Protein AF-0000000072268085 (afdb_homodimer)

Radius of gyration: 22.04 Å; Cα contacts (8 Å, |Δi|>4): 271; chains: 2; bounding box: 36×104×56 Å

pLDDT: mean 85.41, std 19.89, range [34.94, 98.56]

InterPro domains:
  IPR001387 Cro/C1-type, helix-turn-helix domain [PS50943] (37-91)
  IPR001387 Cro/C1-type, helix-turn-helix domain [SM00530] (36-91)
  IPR001387 Cro/C1-type, helix-turn-helix domain [cd00093] (34-91)
  IPR010982 Lambda repressor-like, DNA-binding domain superfamily [G3DSA:1.10.260.40] (33-98)
  IPR010982 Lambda repressor-like, DNA-binding domain superfamily [SSF47413] (36-95)

Structure (mmCIF, N/CA/C/O backbone):
data_AF-0000000072268085-model_v1
#
loop_
_entity.id
_entity.type
_entity.pdbx_description
1 polymer 'Transcriptional regulator'
#
loop_
_atom_site.group_PDB
_atom_site.id
_atom_site.type_symbol
_atom_site.label_atom_id
_atom_site.label_alt_id
_atom_site.label_comp_id
_atom_site.label_asym_id
_atom_site.label_entity_id
_atom_site.label_seq_id
_atom_site.pdbx_PDB_ins_code
_atom_site.Cartn_x
_atom_site.Cartn_y
_atom_site.Cartn_z
_atom_site.occupancy
_atom_site.B_iso_or_equiv
_atom_site.auth_seq_id
_atom_site.auth_comp_id
_atom_site.auth_asym_id
_atom_site.auth_atom_id
_atom_site.pdbx_PDB_model_num
ATOM 1 N N . MET A 1 1 ? 8.688 59.281 7.008 1 34.94 1 MET A N 1
ATOM 2 C CA . MET A 1 1 ? 8.836 58.094 7.816 1 34.94 1 MET A CA 1
ATOM 3 C C . MET A 1 1 ? 7.91 57 7.32 1 34.94 1 MET A C 1
ATOM 5 O O . MET A 1 1 ? 6.715 57 7.621 1 34.94 1 MET A O 1
ATOM 9 N N . GLU A 1 2 ? 7.98 56.531 6.016 1 38.41 2 GLU A N 1
ATOM 10 C CA . GLU A 1 2 ? 7.199 55.625 5.207 1 38.41 2 GLU A CA 1
ATOM 11 C C . GLU A 1 2 ? 7.297 54.188 5.754 1 38.41 2 GLU A C 1
ATOM 13 O O . GLU A 1 2 ? 8.391 53.625 5.871 1 38.41 2 GLU A O 1
ATOM 18 N N . GLU A 1 3 ? 6.371 53.844 6.703 1 41.62 3 GLU A N 1
ATOM 19 C CA . GLU A 1 3 ? 6.188 52.5 7.223 1 41.62 3 GLU A CA 1
ATOM 20 C C . GLU A 1 3 ? 6.059 51.469 6.086 1 41.62 3 GLU A C 1
ATOM 22 O O . GLU A 1 3 ? 5.191 51.625 5.227 1 41.62 3 GLU A O 1
ATOM 27 N N . THR A 1 4 ? 7.086 50.844 5.629 1 44.97 4 THR A N 1
ATOM 28 C CA . THR A 1 4 ? 7.195 49.656 4.773 1 44.97 4 THR A CA 1
ATOM 29 C C . THR A 1 4 ? 6.297 48.531 5.289 1 44.97 4 THR A C 1
ATOM 31 O O . THR A 1 4 ? 6.539 47.969 6.367 1 44.97 4 THR A O 1
ATOM 34 N N . SER A 1 5 ? 4.957 48.594 5.043 1 41.22 5 SER A N 1
ATOM 35 C CA . SER A 1 5 ? 4.008 47.531 5.309 1 41.22 5 SER A CA 1
ATOM 36 C C . SER A 1 5 ? 4.527 46.188 4.797 1 41.22 5 SER A C 1
ATOM 38 O O . SER A 1 5 ? 4.734 46.031 3.596 1 41.22 5 SER A O 1
ATOM 40 N N . MET A 1 6 ? 5.477 45.562 5.445 1 42.28 6 MET A N 1
ATOM 41 C CA . MET A 1 6 ? 5.809 44.156 5.141 1 42.28 6 MET A CA 1
ATOM 42 C C . MET A 1 6 ? 4.547 43.344 4.957 1 42.28 6 MET A C 1
ATOM 44 O O . MET A 1 6 ? 3.697 43.281 5.852 1 42.28 6 MET A O 1
ATOM 48 N N . GLY A 1 7 ? 3.982 43.344 3.777 1 42.41 7 GLY A N 1
ATOM 49 C CA . GLY A 1 7 ? 2.922 42.406 3.432 1 42.41 7 GLY A CA 1
ATOM 50 C C . GLY A 1 7 ? 3.125 41.031 4.027 1 42.41 7 GLY A C 1
ATOM 51 O O . GLY A 1 7 ? 4.172 40.406 3.828 1 42.41 7 GLY A O 1
ATOM 52 N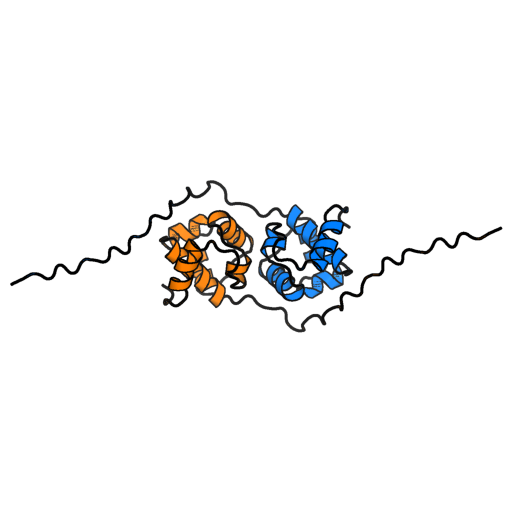 N . LYS A 1 8 ? 2.615 40.75 5.219 1 44.19 8 LYS A N 1
ATOM 53 C CA . LYS A 1 8 ? 2.498 39.375 5.742 1 44.19 8 LYS A CA 1
ATOM 54 C C . LYS A 1 8 ? 2.109 38.406 4.645 1 44.19 8 LYS A C 1
ATOM 56 O O . LYS A 1 8 ? 1.054 38.531 4.023 1 44.19 8 LYS A O 1
ATOM 61 N N . LEU A 1 9 ? 2.955 37.781 3.912 1 44.41 9 LEU A N 1
ATOM 62 C CA . LEU A 1 9 ? 2.645 36.625 3.062 1 44.41 9 LEU A CA 1
ATOM 63 C C . LEU A 1 9 ? 1.731 35.656 3.789 1 44.41 9 LEU A C 1
ATOM 65 O O . LEU A 1 9 ? 2.146 35.031 4.758 1 44.41 9 LEU A O 1
ATOM 69 N N . SER A 1 10 ? 0.461 36.062 3.963 1 40.38 10 SER A N 1
ATOM 70 C CA . SER A 1 10 ? -0.49 35.062 4.414 1 40.38 10 SER A CA 1
ATOM 71 C C . SER A 1 10 ? -0.245 33.719 3.727 1 40.38 10 SER A C 1
ATOM 73 O O . SER A 1 10 ? -0.228 33.625 2.496 1 40.38 10 SER A O 1
ATOM 75 N N . ILE A 1 11 ? 0.667 32.938 4.188 1 43.62 11 ILE A N 1
ATOM 76 C CA . ILE A 1 11 ? 0.646 31.531 3.738 1 43.62 11 ILE A CA 1
ATOM 77 C C . ILE A 1 11 ? -0.79 31.109 3.438 1 43.62 11 ILE A C 1
ATOM 79 O O . ILE A 1 11 ? -1.612 31 4.348 1 43.62 11 ILE A O 1
ATOM 83 N N . CYS A 1 12 ? -1.364 31.734 2.449 1 39.22 12 CYS A N 1
ATOM 84 C CA . CYS A 1 12 ? -2.691 31.344 1.997 1 39.22 12 CYS A CA 1
ATOM 85 C C . CYS A 1 12 ? -2.891 29.844 2.156 1 39.22 12 CYS A C 1
ATOM 87 O O . CYS A 1 12 ? -2.238 29.047 1.475 1 39.22 12 CYS A O 1
ATOM 89 N N . ARG A 1 13 ? -3.037 29.297 3.488 1 43.31 13 ARG A N 1
ATOM 90 C CA . ARG A 1 13 ? -3.615 27.969 3.609 1 43.31 13 ARG A CA 1
ATOM 91 C C . ARG A 1 13 ? -4.641 27.703 2.508 1 43.31 13 ARG A C 1
ATOM 93 O O . ARG A 1 13 ? -5.688 28.359 2.463 1 43.31 13 ARG A O 1
ATOM 100 N N . GLN A 1 14 ? -4.199 27.828 1.284 1 44.06 14 GLN A N 1
ATOM 101 C CA . GLN A 1 14 ? -5.184 27.375 0.303 1 44.06 14 GLN A CA 1
ATOM 102 C C . GLN A 1 14 ? -6.09 26.297 0.886 1 44.06 14 GLN A C 1
ATOM 104 O O . GLN A 1 14 ? -5.605 25.312 1.454 1 44.06 14 GLN A O 1
ATOM 109 N N . ASN A 1 15 ? -7.254 26.719 1.38 1 43.84 15 ASN A N 1
ATOM 110 C CA . ASN A 1 15 ? -8.359 25.906 1.856 1 43.84 15 ASN A CA 1
ATOM 111 C C . ASN A 1 15 ? -8.586 24.688 0.958 1 43.84 15 ASN A C 1
ATOM 113 O O . ASN A 1 15 ? -9.133 24.812 -0.139 1 43.84 15 ASN A O 1
ATOM 117 N N . VAL A 1 16 ? -7.602 23.906 0.555 1 45.59 16 VAL A N 1
ATOM 118 C CA . VAL A 1 16 ? -8.078 22.656 -0.032 1 45.59 16 VAL A CA 1
ATOM 119 C C . VAL A 1 16 ? -9.375 22.219 0.647 1 45.59 16 VAL A C 1
ATOM 121 O O . VAL A 1 16 ? -9.445 22.156 1.877 1 45.59 16 VAL A O 1
ATOM 124 N N . PRO A 1 17 ? -10.516 22.516 0.018 1 47.06 17 PRO A N 1
ATOM 125 C CA . PRO A 1 17 ? -11.742 22.109 0.703 1 47.06 17 PRO A CA 1
ATOM 126 C C . PRO A 1 17 ? -11.57 20.797 1.473 1 47.06 17 PRO A C 1
ATOM 128 O O . PRO A 1 17 ? -11.07 19.812 0.922 1 47.06 17 PRO A O 1
ATOM 131 N N . MET A 1 18 ? -11.281 21.031 2.812 1 49.25 18 MET A N 1
ATOM 132 C CA . MET A 1 18 ? -11.359 19.812 3.619 1 49.25 18 MET A CA 1
ATOM 133 C C . MET A 1 18 ? -12.461 18.891 3.104 1 49.25 18 MET A C 1
ATOM 135 O O . MET A 1 18 ? -13.633 19.281 3.078 1 49.25 18 MET A O 1
ATOM 139 N N . LYS A 1 19 ? -12.25 18.172 2.039 1 51.94 19 LYS A N 1
ATOM 140 C CA . LYS A 1 19 ? -13.32 17.203 1.796 1 51.94 19 LYS A CA 1
ATOM 141 C C . LYS A 1 19 ? -13.859 16.641 3.105 1 51.94 19 LYS A C 1
ATOM 143 O O . LYS A 1 19 ? -13.102 16.391 4.039 1 51.94 19 LYS A O 1
ATOM 148 N N . SER A 1 20 ? -15.047 16.953 3.406 1 58.03 20 SER A N 1
ATOM 149 C CA . SER A 1 20 ? -15.734 16.344 4.547 1 58.03 20 SER A CA 1
ATOM 150 C C . SER A 1 20 ? -15.188 14.953 4.84 1 58.03 20 SER A C 1
ATOM 152 O O . SER A 1 20 ? -15.055 14.125 3.934 1 58.03 20 SER A O 1
ATOM 154 N N . MET A 1 21 ? -14.328 14.938 5.883 1 60.81 21 MET A N 1
ATOM 155 C CA . MET A 1 21 ? -13.828 13.625 6.262 1 60.81 21 MET A CA 1
ATOM 156 C C . MET A 1 21 ? -14.938 12.578 6.223 1 60.81 21 MET A C 1
ATOM 158 O O . MET A 1 21 ? -16.016 12.789 6.793 1 60.81 21 MET A O 1
ATOM 162 N N . PRO A 1 22 ? -14.773 11.703 5.348 1 61.94 22 PRO A N 1
ATOM 163 C CA . PRO A 1 22 ? -15.805 10.664 5.312 1 61.94 22 PRO A CA 1
ATOM 164 C C . PRO A 1 22 ? -16.062 10.039 6.68 1 61.94 22 PRO A C 1
ATOM 166 O O . PRO A 1 22 ? -15.133 9.938 7.496 1 61.94 22 PRO A O 1
ATOM 169 N N . SER A 1 23 ? -17.375 9.875 7.016 1 67.94 23 SER A N 1
ATOM 170 C CA . SER A 1 23 ? -17.797 9.266 8.273 1 67.94 23 SER A CA 1
ATOM 171 C C . SER A 1 23 ? -17.172 7.887 8.461 1 67.94 23 SER A C 1
ATOM 173 O O . SER A 1 23 ? -16.781 7.523 9.57 1 67.94 23 SER A O 1
ATOM 175 N N . ARG A 1 24 ? -16.969 7.156 7.258 1 83.31 24 ARG A N 1
ATOM 176 C CA . ARG A 1 24 ? -16.375 5.824 7.336 1 83.31 24 ARG A CA 1
ATOM 177 C C . ARG A 1 24 ? -15.133 5.723 6.453 1 83.31 24 ARG A C 1
ATOM 179 O O . ARG A 1 24 ? -15.172 6.082 5.273 1 83.31 24 ARG A O 1
ATOM 186 N N . LEU A 1 25 ? -14.148 5.23 7.031 1 89.38 25 LEU A N 1
ATOM 187 C CA . LEU A 1 25 ? -12.914 5.105 6.27 1 89.38 25 LEU A CA 1
ATOM 188 C C . LEU A 1 25 ? -13 3.955 5.273 1 89.38 25 LEU A C 1
ATOM 190 O O . LEU A 1 25 ? -13.562 2.902 5.582 1 89.38 25 LEU A O 1
ATOM 194 N N . PRO A 1 26 ? -12.516 4.215 4.105 1 92.75 26 PRO A N 1
ATOM 195 C CA . PRO A 1 26 ? -12.539 3.139 3.111 1 92.75 26 PRO A CA 1
ATOM 196 C C . PRO A 1 26 ? -11.789 1.894 3.568 1 92.75 26 PRO A C 1
ATOM 198 O O . PRO A 1 26 ? -10.656 1.996 4.055 1 92.75 26 PRO A O 1
ATOM 201 N N . LYS A 1 27 ? -12.484 0.818 3.457 1 94.88 27 LYS A N 1
ATOM 202 C CA . LYS A 1 27 ? -11.875 -0.451 3.846 1 94.88 27 LYS A CA 1
ATOM 203 C C . LYS A 1 27 ? -11.281 -1.169 2.637 1 94.88 27 LYS A C 1
ATOM 205 O O . LYS A 1 27 ? -11.852 -1.128 1.543 1 94.88 27 LYS A O 1
ATOM 210 N N . ILE A 1 28 ? -10.211 -1.79 2.873 1 97.44 28 ILE A N 1
ATOM 211 C CA . ILE A 1 28 ? -9.602 -2.594 1.82 1 97.44 28 ILE A CA 1
ATOM 212 C C . ILE A 1 28 ? -10.477 -3.805 1.519 1 97.44 28 ILE A C 1
ATOM 214 O O . ILE A 1 28 ? -10.922 -4.504 2.436 1 97.44 28 ILE A O 1
ATOM 218 N N . ASP A 1 29 ? -10.812 -3.977 0.245 1 97.5 29 ASP A N 1
ATOM 219 C CA . ASP A 1 29 ? -11.523 -5.176 -0.185 1 97.5 29 ASP A CA 1
ATOM 220 C C . ASP A 1 29 ? -10.617 -6.406 -0.124 1 97.5 29 ASP A C 1
ATOM 222 O O . ASP A 1 29 ? -9.891 -6.695 -1.077 1 97.5 29 ASP A O 1
ATOM 226 N N . GLN A 1 30 ? -10.742 -7.137 0.973 1 97.12 30 GLN A N 1
ATOM 227 C CA . GLN A 1 30 ? -9.828 -8.25 1.205 1 97.12 30 GLN A CA 1
ATOM 228 C C . GLN A 1 30 ? -10.016 -9.344 0.156 1 97.12 30 GLN A C 1
ATOM 230 O O . GLN A 1 30 ? -9.047 -9.984 -0.263 1 97.12 30 GLN A O 1
ATOM 235 N N . ALA A 1 31 ? -11.211 -9.57 -0.209 1 96.12 31 ALA A N 1
ATOM 236 C CA . ALA A 1 31 ? -11.484 -10.562 -1.241 1 96.12 31 ALA A CA 1
ATOM 237 C C . ALA A 1 31 ? -10.836 -10.172 -2.566 1 96.12 31 ALA A C 1
ATOM 239 O O . ALA A 1 31 ? -10.312 -11.031 -3.283 1 96.12 31 ALA A O 1
ATOM 240 N N . GLY A 1 32 ? -10.961 -8.891 -2.902 1 97.12 32 GLY A N 1
ATOM 241 C CA . GLY A 1 32 ? -10.297 -8.391 -4.098 1 97.12 32 GLY A CA 1
ATOM 242 C C . GLY A 1 32 ? -8.797 -8.562 -4.059 1 97.12 32 GLY A C 1
ATOM 243 O O . GLY A 1 32 ? -8.18 -8.938 -5.059 1 97.12 32 GLY A O 1
ATOM 244 N N . VAL A 1 33 ? -8.227 -8.219 -2.896 1 98.31 33 VAL A N 1
ATOM 245 C CA . VAL A 1 33 ? -6.789 -8.391 -2.725 1 98.31 33 VAL A CA 1
ATOM 246 C C . VAL A 1 33 ? -6.414 -9.859 -2.949 1 98.31 33 VAL A C 1
ATOM 248 O O . VAL A 1 33 ? -5.469 -10.156 -3.686 1 98.31 33 VAL A O 1
ATOM 251 N N . ALA A 1 34 ? -7.133 -10.75 -2.334 1 97.81 34 ALA A N 1
ATOM 252 C CA . ALA A 1 34 ? -6.887 -12.188 -2.473 1 97.81 34 ALA A CA 1
ATOM 253 C C . ALA A 1 34 ? -6.938 -12.609 -3.936 1 97.81 34 ALA A C 1
ATOM 255 O O . ALA A 1 34 ? -6.051 -13.328 -4.41 1 97.81 34 ALA A O 1
ATOM 256 N N . ARG A 1 35 ? -7.906 -12.188 -4.664 1 97.38 35 ARG A N 1
ATOM 257 C CA . ARG A 1 35 ? -8.07 -12.531 -6.074 1 97.38 35 ARG A CA 1
ATOM 258 C C . ARG A 1 35 ? -6.895 -12.031 -6.902 1 97.38 35 ARG A C 1
ATOM 260 O O . ARG A 1 35 ? -6.398 -12.742 -7.781 1 97.38 35 ARG A O 1
ATOM 267 N N . ARG A 1 36 ? -6.504 -10.836 -6.641 1 97.62 36 ARG A N 1
ATOM 268 C CA . ARG A 1 36 ? -5.402 -10.258 -7.395 1 97.62 36 ARG A CA 1
ATOM 269 C C . ARG A 1 36 ? -4.09 -10.969 -7.094 1 97.62 36 ARG A C 1
ATOM 271 O O . ARG A 1 36 ? -3.254 -11.148 -7.98 1 97.62 36 ARG A O 1
ATOM 278 N N . LE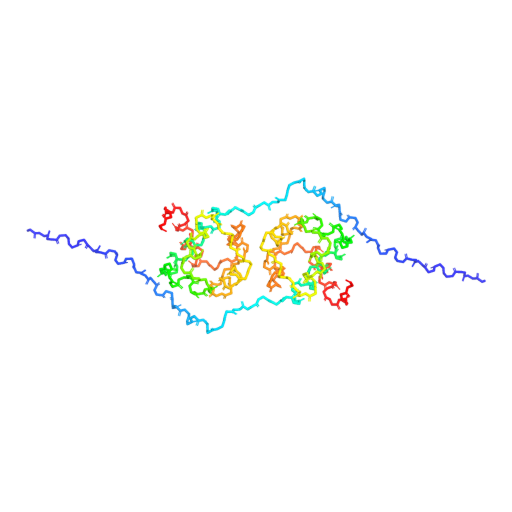U A 1 37 ? -3.898 -11.344 -5.793 1 98 37 LEU A N 1
ATOM 279 C CA . LEU A 1 37 ? -2.713 -12.117 -5.438 1 98 37 LEU A CA 1
ATOM 280 C C . LEU A 1 37 ? -2.701 -13.461 -6.16 1 98 37 LEU A C 1
ATOM 282 O O . LEU A 1 37 ? -1.668 -13.875 -6.691 1 98 37 LEU A O 1
ATOM 286 N N . GLU A 1 38 ? -3.818 -14.094 -6.176 1 97.44 38 GLU A N 1
ATOM 287 C CA . GLU A 1 38 ? -3.91 -15.383 -6.855 1 97.44 38 GLU A CA 1
ATOM 288 C C . GLU A 1 38 ? -3.689 -15.227 -8.359 1 97.44 38 GLU A C 1
ATOM 290 O O . GLU A 1 38 ? -2.988 -16.031 -8.969 1 97.44 38 GLU A O 1
ATOM 295 N N . ALA A 1 39 ? -4.336 -14.273 -8.898 1 97.5 39 ALA A N 1
ATOM 296 C CA . ALA A 1 39 ? -4.18 -14.023 -10.328 1 97.5 39 ALA A CA 1
ATOM 297 C C . ALA A 1 39 ? -2.717 -13.766 -10.688 1 97.5 39 ALA A C 1
ATOM 299 O O . ALA A 1 39 ? -2.229 -14.25 -11.711 1 97.5 39 ALA A O 1
ATOM 300 N N . LEU A 1 40 ? -2.045 -12.977 -9.859 1 96.75 40 LEU A N 1
ATOM 301 C CA . LEU A 1 40 ? -0.631 -12.688 -10.07 1 96.75 40 LEU A CA 1
ATOM 302 C C . LEU A 1 40 ? 0.204 -13.961 -9.961 1 96.75 40 LEU A C 1
ATOM 304 O O . LEU A 1 40 ? 1.067 -14.219 -10.797 1 96.75 40 LEU A O 1
ATOM 308 N N . ARG A 1 41 ? -0.031 -14.695 -8.898 1 96.44 41 ARG A N 1
ATOM 309 C CA . ARG A 1 41 ? 0.679 -15.953 -8.703 1 96.44 41 ARG A CA 1
ATOM 310 C C . ARG A 1 41 ? 0.532 -16.859 -9.922 1 96.44 41 ARG A C 1
ATOM 312 O O . ARG A 1 41 ? 1.521 -17.391 -10.43 1 96.44 41 ARG A O 1
ATOM 319 N N . ASP A 1 42 ? -0.712 -17 -10.391 1 95.69 42 ASP A N 1
ATOM 320 C CA . ASP A 1 42 ? -0.993 -17.844 -11.547 1 95.69 42 ASP A CA 1
ATOM 321 C C . ASP A 1 42 ? -0.3 -17.297 -12.797 1 95.69 42 ASP A C 1
ATOM 323 O O . ASP A 1 42 ? 0.245 -18.078 -13.594 1 95.69 42 ASP A O 1
ATOM 327 N N . ALA A 1 43 ? -0.329 -16 -12.969 1 95.12 43 ALA A N 1
ATOM 328 C CA . ALA A 1 43 ? 0.319 -15.367 -14.109 1 95.12 43 ALA A CA 1
ATOM 329 C C . ALA A 1 43 ? 1.82 -15.641 -14.109 1 95.12 43 ALA A C 1
ATOM 331 O O . ALA A 1 43 ? 2.441 -15.719 -15.172 1 95.12 43 ALA A O 1
ATOM 332 N N . LEU A 1 44 ? 2.348 -15.75 -12.93 1 94 44 LEU A N 1
ATOM 333 C CA . LEU A 1 44 ? 3.783 -15.945 -12.781 1 94 44 LEU A CA 1
ATOM 334 C C . LEU A 1 44 ? 4.137 -17.438 -12.836 1 94 44 LEU A C 1
ATOM 336 O O . LEU A 1 44 ? 5.312 -17.797 -12.891 1 94 44 LEU A O 1
ATOM 340 N N . GLY A 1 45 ? 3.127 -18.266 -12.719 1 93.62 45 GLY A N 1
ATOM 341 C CA . GLY A 1 45 ? 3.34 -19.703 -12.781 1 93.62 45 GLY A CA 1
ATOM 342 C C . GLY A 1 45 ? 3.955 -20.266 -11.516 1 93.62 45 GLY A C 1
ATOM 343 O O . GLY A 1 45 ? 4.691 -21.25 -11.562 1 93.62 45 GLY A O 1
ATOM 344 N N . LEU A 1 46 ? 3.74 -19.688 -10.422 1 93.56 46 LEU A N 1
ATOM 345 C CA . LEU A 1 46 ? 4.293 -20.125 -9.141 1 93.56 46 LEU A CA 1
ATOM 346 C C . LEU A 1 46 ? 3.252 -20.891 -8.336 1 93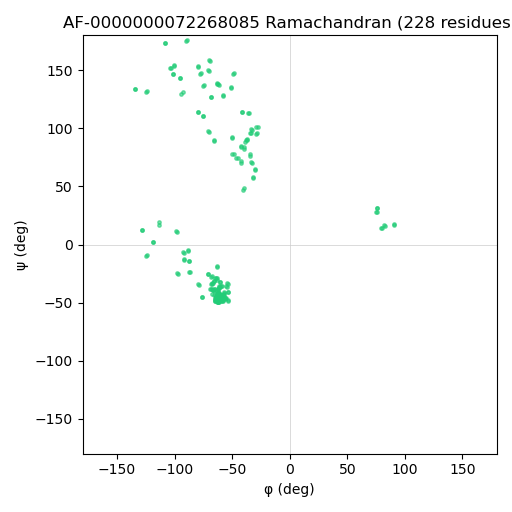.56 46 LEU A C 1
ATOM 348 O O . LEU A 1 46 ? 2.049 -20.672 -8.508 1 93.56 46 LEU A O 1
ATOM 352 N N . ASP A 1 47 ? 3.752 -21.719 -7.488 1 94.12 47 ASP A N 1
ATOM 353 C CA . ASP A 1 47 ? 2.834 -22.359 -6.547 1 94.12 47 ASP A CA 1
ATOM 354 C C . ASP A 1 47 ? 2.688 -21.531 -5.277 1 94.12 47 ASP A C 1
ATOM 356 O O . ASP A 1 47 ? 3.318 -20.469 -5.137 1 94.12 47 ASP A O 1
ATOM 360 N N . LYS A 1 48 ? 1.825 -21.938 -4.398 1 94.94 48 LYS A N 1
ATOM 361 C CA . LYS A 1 48 ? 1.521 -21.172 -3.197 1 94.94 48 LYS A CA 1
ATOM 362 C C . LYS A 1 48 ? 2.773 -20.938 -2.359 1 94.94 48 LYS A C 1
ATOM 364 O O . LYS A 1 48 ? 3.014 -19.828 -1.882 1 94.94 48 LYS A O 1
ATOM 369 N N . GLY A 1 49 ? 3.5 -22 -2.127 1 95.12 49 GLY A N 1
ATOM 370 C CA . GLY A 1 49 ? 4.707 -21.906 -1.321 1 95.12 49 GLY A CA 1
ATOM 371 C C . GLY A 1 49 ? 5.758 -21 -1.918 1 95.12 49 GLY A C 1
ATOM 372 O O . GLY A 1 49 ? 6.309 -20.141 -1.225 1 95.12 49 GLY A O 1
ATOM 373 N N . GLU A 1 50 ? 6.051 -21.156 -3.16 1 94 50 GLU A N 1
ATOM 374 C CA . GLU A 1 50 ? 7.027 -20.328 -3.867 1 94 50 GLU A CA 1
ATOM 375 C C . GLU A 1 50 ? 6.609 -18.859 -3.867 1 94 50 GLU A C 1
ATOM 377 O O . GLU A 1 50 ? 7.434 -17.969 -3.637 1 94 50 GLU A O 1
ATOM 382 N N . PHE A 1 51 ? 5.422 -18.625 -4.156 1 95.81 51 PHE A N 1
ATOM 383 C CA . PHE A 1 51 ? 4.906 -17.266 -4.191 1 95.81 51 PHE A CA 1
ATOM 384 C C . PHE A 1 51 ? 5.004 -16.609 -2.816 1 95.81 51 PHE A C 1
ATOM 386 O O . PHE A 1 51 ? 5.527 -15.5 -2.684 1 95.81 51 PHE A O 1
ATOM 393 N N . ALA A 1 52 ? 4.527 -17.297 -1.771 1 96.38 52 ALA A N 1
ATOM 394 C CA . ALA A 1 52 ? 4.574 -16.781 -0.406 1 96.38 52 ALA A CA 1
ATOM 395 C C . ALA A 1 52 ? 6.004 -16.453 0.008 1 96.38 52 ALA A C 1
ATOM 397 O O . ALA A 1 52 ? 6.266 -15.375 0.56 1 96.38 52 ALA A O 1
ATOM 398 N N . GLN A 1 53 ? 6.91 -17.281 -0.354 1 93.56 53 GLN A N 1
ATOM 399 C CA . GLN A 1 53 ? 8.312 -17.094 -0.005 1 93.56 53 GLN A CA 1
ATOM 400 C C . GLN A 1 53 ? 8.906 -15.883 -0.716 1 93.56 53 GLN A C 1
ATOM 402 O O . GLN A 1 53 ? 9.758 -15.188 -0.163 1 93.56 53 GLN A O 1
ATOM 407 N N . SER A 1 54 ? 8.453 -15.625 -1.879 1 93.44 54 SER A N 1
ATOM 408 C CA . SER A 1 54 ? 9 -14.547 -2.699 1 93.44 54 SER A CA 1
ATOM 409 C C . SER A 1 54 ? 8.781 -13.188 -2.043 1 93.44 54 SER A C 1
ATOM 411 O O . SER A 1 54 ? 9.445 -12.211 -2.398 1 93.44 54 SER A O 1
ATOM 413 N N . PHE A 1 55 ? 7.883 -13.109 -1.134 1 95.25 55 PHE A N 1
ATOM 414 C CA . PHE A 1 55 ? 7.676 -11.828 -0.467 1 95.25 55 PHE A CA 1
ATOM 415 C C . PHE A 1 55 ? 7.715 -11.992 1.048 1 95.25 55 PHE A C 1
ATOM 417 O O . PHE A 1 55 ? 7.188 -11.156 1.783 1 95.25 55 PHE A O 1
ATOM 424 N N . GLY A 1 56 ? 8.172 -13.156 1.504 1 94.81 56 GLY A N 1
ATOM 425 C CA . GLY A 1 56 ? 8.555 -13.328 2.895 1 94.81 56 GLY A CA 1
ATOM 426 C C . GLY A 1 56 ? 7.418 -13.805 3.777 1 94.81 56 GLY A C 1
ATOM 427 O O . GLY A 1 56 ? 7.449 -13.617 4.996 1 94.81 56 GLY A O 1
ATOM 428 N N . LEU A 1 57 ? 6.441 -14.281 3.299 1 95 57 LEU A N 1
ATOM 429 C CA . LEU A 1 57 ? 5.363 -14.898 4.07 1 95 57 LEU A CA 1
ATOM 430 C C . LEU A 1 57 ? 5.473 -16.422 4.039 1 95 57 LEU A C 1
ATOM 432 O O . LEU A 1 57 ? 5.938 -16.984 3.053 1 95 57 LEU A O 1
ATOM 436 N N . ASP A 1 58 ? 5.082 -16.969 5.125 1 96.19 58 ASP A N 1
ATOM 437 C CA . ASP A 1 58 ? 4.961 -18.422 5.086 1 96.19 58 ASP A CA 1
ATOM 438 C C . ASP A 1 58 ? 3.66 -18.859 4.41 1 96.19 58 ASP A C 1
ATOM 440 O O . ASP A 1 58 ? 2.674 -18.109 4.426 1 96.19 58 ASP A O 1
ATOM 444 N N . PRO A 1 59 ? 3.66 -20.047 3.832 1 96.69 59 PRO A N 1
ATOM 445 C CA . PRO A 1 59 ? 2.48 -20.516 3.1 1 96.69 59 PRO A CA 1
ATOM 446 C C . PRO A 1 59 ? 1.214 -20.5 3.953 1 96.69 59 PRO A C 1
ATOM 448 O O . PRO A 1 59 ? 0.127 -20.203 3.447 1 96.69 59 PRO A O 1
ATOM 451 N N . SER A 1 60 ? 1.321 -20.781 5.145 1 97.81 60 SER A N 1
ATOM 452 C CA . SER A 1 60 ? 0.157 -20.781 6.023 1 97.81 60 SER A CA 1
ATOM 453 C C . SER A 1 60 ? -0.426 -19.375 6.172 1 97.81 60 SER A C 1
ATOM 455 O O . SER A 1 60 ? -1.643 -19.188 6.098 1 97.81 60 SER A O 1
ATOM 457 N N . SER A 1 61 ? 0.422 -18.375 6.434 1 97.88 61 SER A N 1
ATOM 458 C CA . SER A 1 61 ? -0.015 -16.984 6.527 1 97.88 61 SER A CA 1
ATOM 459 C C . SER A 1 61 ? -0.616 -16.516 5.211 1 97.88 61 SER A C 1
ATOM 461 O O . SER A 1 61 ? -1.614 -15.789 5.207 1 97.88 61 SER A O 1
ATOM 463 N N . TYR A 1 62 ? 0.069 -16.906 4.168 1 97.81 62 TYR A N 1
ATOM 464 C CA . TYR A 1 62 ? -0.453 -16.562 2.85 1 97.81 62 TYR A CA 1
ATOM 465 C C . TYR A 1 62 ? -1.864 -17.109 2.664 1 97.81 62 TYR A C 1
ATOM 467 O O . TYR A 1 62 ? -2.746 -16.406 2.162 1 97.81 62 TYR A O 1
ATOM 475 N N . SER A 1 63 ? -2.125 -18.297 3.023 1 97.81 63 SER A N 1
ATOM 476 C CA . SER A 1 63 ? -3.453 -18.906 2.947 1 97.81 63 SER A CA 1
ATOM 477 C C . SER A 1 63 ? -4.469 -18.109 3.762 1 97.81 63 SER A C 1
ATOM 479 O O . SER A 1 63 ? -5.598 -17.906 3.318 1 97.81 63 SER A O 1
ATOM 481 N N . LYS A 1 64 ? -4.102 -17.703 4.922 1 98.25 64 LYS A N 1
ATOM 482 C CA . LYS A 1 64 ? -4.988 -16.906 5.758 1 98.25 64 LYS A CA 1
ATOM 483 C C . LYS A 1 64 ? -5.344 -15.586 5.078 1 98.25 64 LYS A C 1
ATOM 485 O O . LYS A 1 64 ? -6.465 -15.094 5.219 1 98.25 64 LYS A O 1
ATOM 490 N N . VAL A 1 65 ? -4.391 -15 4.383 1 98 65 VAL A N 1
ATOM 491 C CA . VAL A 1 65 ? -4.641 -13.781 3.623 1 98 65 VAL A CA 1
ATOM 492 C C . VAL A 1 65 ? -5.668 -14.055 2.525 1 98 65 VAL A C 1
ATOM 494 O O . VAL A 1 65 ? -6.617 -13.289 2.344 1 98 65 VAL A O 1
ATOM 497 N N . LEU A 1 66 ? -5.492 -15.133 1.858 1 97.62 66 LEU A N 1
ATOM 498 C CA . LEU A 1 66 ? -6.383 -15.5 0.764 1 97.62 66 LEU A CA 1
ATOM 499 C C . LEU A 1 66 ? -7.797 -15.758 1.279 1 97.62 66 LEU A C 1
ATOM 501 O O . LEU A 1 66 ? -8.773 -15.516 0.572 1 97.62 66 LEU A O 1
ATOM 505 N N . GLN A 1 67 ? -7.863 -16.188 2.512 1 96.94 67 GLN A N 1
ATOM 506 C CA . GLN A 1 67 ? -9.148 -16.516 3.127 1 96.94 67 GLN A CA 1
ATOM 507 C C . GLN A 1 67 ? -9.766 -15.273 3.777 1 96.94 67 GLN A C 1
ATOM 509 O O . GLN A 1 67 ? -10.875 -15.336 4.316 1 96.94 67 GLN A O 1
ATOM 514 N N . GLY A 1 68 ? -9.102 -14.25 3.795 1 96.31 68 GLY A N 1
ATOM 515 C CA . GLY A 1 68 ? -9.602 -13.031 4.406 1 96.31 68 GLY A CA 1
ATOM 516 C C . GLY A 1 68 ? -9.469 -13.023 5.918 1 96.31 68 GLY A C 1
ATOM 517 O O . GLY A 1 68 ? -10.047 -12.172 6.594 1 96.31 68 GLY A O 1
ATOM 518 N N . LYS A 1 69 ? -8.727 -13.875 6.48 1 97.25 69 LYS A N 1
ATOM 519 C CA . LYS A 1 69 ? -8.562 -13.992 7.926 1 97.25 69 LYS A CA 1
ATOM 520 C C . LYS A 1 69 ? -7.453 -13.07 8.43 1 97.25 69 LYS A C 1
ATOM 522 O O . LYS A 1 69 ? -7.398 -12.75 9.617 1 97.25 69 LYS A O 1
ATOM 527 N N . LYS A 1 70 ? -6.52 -12.688 7.605 1 96.75 70 LYS A N 1
ATOM 528 C CA . LYS A 1 70 ? -5.43 -11.766 7.898 1 96.75 70 LYS A CA 1
ATOM 529 C C . LYS A 1 70 ? -5.262 -10.734 6.781 1 96.75 70 LYS A C 1
ATOM 531 O O . LYS A 1 70 ? -5.352 -11.078 5.602 1 96.75 70 LYS A O 1
ATOM 536 N N . PRO A 1 71 ? -5.129 -9.547 7.195 1 97.38 71 PRO A N 1
ATOM 537 C CA . PRO A 1 71 ? -4.855 -8.562 6.145 1 97.38 71 PRO A CA 1
ATOM 538 C C . PRO A 1 71 ? -3.455 -8.703 5.555 1 97.38 71 PRO A C 1
ATOM 540 O O . PRO A 1 71 ? -2.547 -9.195 6.223 1 97.38 71 PRO A O 1
ATOM 543 N N . LEU A 1 72 ? -3.283 -8.352 4.277 1 98.38 72 LEU A N 1
ATOM 544 C CA . LEU A 1 72 ? -1.948 -8.234 3.701 1 98.38 72 LEU A CA 1
ATOM 545 C C . LEU A 1 72 ? -1.26 -6.961 4.176 1 98.38 72 LEU A C 1
ATOM 547 O O . LEU A 1 72 ? -1.63 -5.863 3.762 1 98.38 72 LEU A O 1
ATOM 551 N N . LYS A 1 73 ? -0.263 -7.082 4.98 1 97.75 73 LYS A N 1
ATOM 552 C CA . LYS A 1 73 ? 0.442 -5.934 5.535 1 97.75 73 LYS A CA 1
ATOM 553 C C . LYS A 1 73 ? 1.24 -5.203 4.457 1 97.75 73 LYS A C 1
ATOM 555 O O . LYS A 1 73 ? 1.567 -5.785 3.422 1 97.75 73 LYS A O 1
ATOM 560 N N . SER A 1 74 ? 1.509 -3.975 4.734 1 98.38 74 SER A N 1
ATOM 561 C CA . SER A 1 74 ? 2.176 -3.113 3.764 1 98.38 74 SER A CA 1
ATOM 562 C C . SER A 1 74 ? 3.537 -3.676 3.369 1 98.38 74 SER A C 1
ATOM 564 O O . SER A 1 74 ? 3.957 -3.551 2.215 1 98.38 74 SER A O 1
ATOM 566 N N . GLU A 1 75 ? 4.223 -4.301 4.363 1 97.44 75 GLU A N 1
ATOM 567 C CA . GLU A 1 75 ? 5.555 -4.824 4.074 1 97.44 75 GLU A CA 1
ATOM 568 C C . GLU A 1 75 ? 5.504 -5.902 2.996 1 97.44 75 GLU A C 1
ATOM 570 O O . GLU A 1 75 ? 6.395 -5.98 2.146 1 97.44 75 GLU A O 1
ATOM 575 N N . TYR A 1 76 ? 4.531 -6.668 3.051 1 97.81 76 TYR A N 1
ATOM 576 C CA . TYR A 1 76 ? 4.414 -7.742 2.07 1 97.81 76 TYR A CA 1
ATOM 577 C C . TYR A 1 76 ? 3.947 -7.199 0.724 1 97.81 76 TYR A C 1
ATOM 579 O O . TYR A 1 76 ? 4.457 -7.605 -0.324 1 97.81 76 TYR A O 1
ATOM 587 N N . GLY A 1 77 ? 2.928 -6.328 0.716 1 98.12 77 GLY A N 1
ATOM 588 C CA . GLY A 1 77 ? 2.535 -5.664 -0.516 1 98.12 77 GLY A CA 1
ATOM 589 C C . GLY A 1 77 ? 3.689 -4.961 -1.208 1 98.12 77 GLY A C 1
ATOM 590 O O . GLY A 1 77 ? 3.807 -5.008 -2.434 1 98.12 77 GLY A O 1
ATOM 591 N N . HIS A 1 78 ? 4.508 -4.32 -0.375 1 98.12 78 HIS A N 1
ATOM 592 C CA . HIS A 1 78 ? 5.691 -3.637 -0.879 1 98.12 78 HIS A CA 1
ATOM 593 C C . HIS A 1 78 ? 6.66 -4.621 -1.532 1 98.12 78 HIS A C 1
ATOM 595 O O . HIS A 1 78 ? 7.148 -4.375 -2.637 1 98.12 78 HIS A O 1
ATOM 601 N N . ALA A 1 79 ? 6.902 -5.711 -0.864 1 97.56 79 ALA A N 1
ATOM 602 C CA . ALA A 1 79 ? 7.82 -6.715 -1.384 1 97.56 79 ALA A CA 1
ATOM 603 C C . ALA A 1 79 ? 7.316 -7.297 -2.701 1 97.56 79 ALA A C 1
ATOM 605 O O . ALA A 1 79 ? 8.094 -7.5 -3.637 1 97.56 79 ALA A O 1
ATOM 606 N N . ILE A 1 80 ? 6.055 -7.555 -2.803 1 97.06 80 ILE A N 1
ATOM 607 C CA . ILE A 1 80 ? 5.453 -8.07 -4.027 1 97.06 80 ILE A CA 1
ATOM 608 C C . ILE A 1 80 ? 5.625 -7.055 -5.152 1 97.06 80 ILE A C 1
ATOM 610 O O . ILE A 1 80 ? 6.043 -7.41 -6.258 1 97.06 80 ILE A O 1
ATOM 614 N N . ALA A 1 81 ? 5.312 -5.836 -4.859 1 96.62 81 ALA A N 1
ATOM 615 C CA . ALA A 1 81 ? 5.406 -4.777 -5.859 1 96.62 81 ALA A CA 1
ATOM 616 C C . ALA A 1 81 ? 6.836 -4.641 -6.383 1 96.62 81 ALA A C 1
ATOM 618 O O . ALA A 1 81 ? 7.055 -4.547 -7.594 1 96.62 81 ALA A O 1
ATOM 619 N N . GLU A 1 82 ? 7.773 -4.652 -5.461 1 94.81 82 GLU A N 1
ATOM 620 C CA . GLU A 1 82 ? 9.18 -4.52 -5.832 1 94.81 82 GLU A CA 1
ATOM 621 C C . GLU A 1 82 ? 9.672 -5.75 -6.59 1 94.81 82 GLU A C 1
ATOM 623 O O . GLU A 1 82 ? 10.414 -5.633 -7.562 1 94.81 82 GLU A O 1
ATOM 628 N N . GLY A 1 83 ? 9.227 -6.836 -6.18 1 92.88 83 GLY A N 1
ATOM 629 C CA . GLY A 1 83 ? 9.742 -8.086 -6.699 1 92.88 83 GLY A CA 1
ATOM 630 C C . GLY A 1 83 ? 9.18 -8.453 -8.062 1 92.88 83 GLY A C 1
ATOM 631 O O . GLY A 1 83 ? 9.875 -9.047 -8.883 1 92.88 83 GLY A O 1
ATOM 632 N N . TRP A 1 84 ? 7.945 -8.102 -8.25 1 93.69 84 TRP A N 1
ATOM 633 C CA . TRP A 1 84 ? 7.297 -8.625 -9.453 1 93.69 84 TRP A CA 1
ATOM 634 C C . TRP A 1 84 ? 6.867 -7.484 -10.375 1 93.69 84 TRP A C 1
ATOM 636 O O . TRP A 1 84 ? 6.199 -7.715 -11.383 1 93.69 84 TRP A O 1
ATOM 646 N N . GLY A 1 85 ? 7.16 -6.309 -10.008 1 92.06 85 GLY A N 1
ATOM 647 C CA . GLY A 1 85 ? 6.945 -5.176 -10.898 1 92.06 85 GLY A CA 1
ATOM 648 C C . GLY A 1 85 ? 5.488 -4.766 -11 1 92.06 85 GLY A C 1
ATOM 649 O O . GLY A 1 85 ? 5.02 -4.379 -12.07 1 92.06 85 GLY A O 1
ATOM 650 N N . VAL A 1 86 ? 4.785 -4.922 -10.07 1 96.06 86 VAL A N 1
ATOM 651 C CA . VAL A 1 86 ? 3.414 -4.434 -9.992 1 96.06 86 VAL A CA 1
ATOM 652 C C . VAL A 1 86 ? 3.342 -3.258 -9.016 1 96.06 86 VAL A C 1
ATOM 654 O O . VAL A 1 86 ? 4.359 -2.848 -8.453 1 96.06 86 VAL A O 1
ATOM 657 N N . SER A 1 87 ? 2.199 -2.635 -8.945 1 97.31 87 SER A N 1
ATOM 658 C CA . SER A 1 87 ? 2.029 -1.503 -8.039 1 97.31 87 SER A CA 1
ATOM 659 C C . SER A 1 87 ? 1.258 -1.906 -6.789 1 97.31 87 SER A C 1
ATOM 661 O O . SER A 1 87 ? 0.533 -2.904 -6.793 1 97.31 87 SER A O 1
ATOM 663 N N . MET A 1 88 ? 1.51 -1.224 -5.707 1 98.19 88 MET A N 1
ATOM 664 C CA . MET A 1 88 ? 0.704 -1.447 -4.508 1 98.19 88 MET A CA 1
ATOM 665 C C . MET A 1 88 ? -0.754 -1.078 -4.758 1 98.19 88 MET A C 1
ATOM 667 O O . MET A 1 88 ? -1.659 -1.688 -4.184 1 98.19 88 MET A O 1
ATOM 671 N N . ASP A 1 89 ? -0.97 -0.139 -5.617 1 98.25 89 ASP A N 1
ATOM 672 C CA . ASP A 1 89 ? -2.338 0.233 -5.961 1 98.25 89 ASP A CA 1
ATOM 673 C C . ASP A 1 89 ? -3.039 -0.894 -6.719 1 98.25 89 ASP A C 1
ATOM 675 O O . ASP A 1 89 ? -4.25 -1.076 -6.586 1 98.25 89 ASP A O 1
ATOM 679 N N . PHE A 1 90 ? -2.283 -1.635 -7.527 1 97.69 90 PHE A N 1
ATOM 680 C CA . PHE A 1 90 ? -2.871 -2.822 -8.133 1 97.69 90 PHE A CA 1
ATOM 681 C C . PHE A 1 90 ? -3.297 -3.822 -7.062 1 97.69 90 PHE A C 1
ATOM 683 O O . P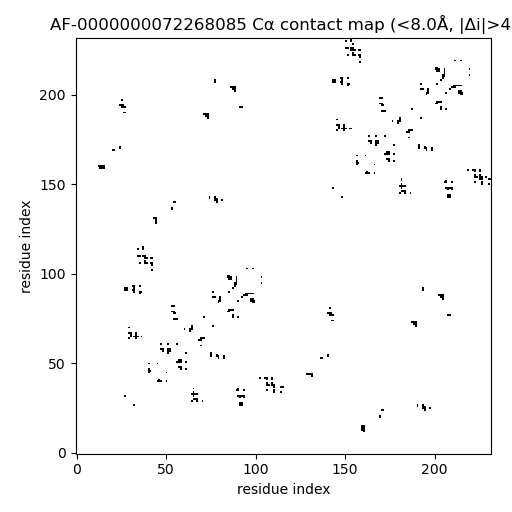HE A 1 90 ? -4.438 -4.293 -7.066 1 97.69 90 PHE A O 1
ATOM 690 N N . ILE A 1 91 ? -2.439 -4.09 -6.141 1 98.38 91 ILE A N 1
ATOM 691 C CA . ILE A 1 91 ? -2.645 -5.125 -5.133 1 98.38 91 ILE A CA 1
ATOM 692 C C . ILE A 1 91 ? -3.826 -4.746 -4.242 1 98.38 91 ILE A C 1
ATOM 694 O O . ILE A 1 91 ? -4.762 -5.535 -4.074 1 98.38 91 ILE A O 1
ATOM 698 N N . TYR A 1 92 ? -3.822 -3.492 -3.752 1 98.56 92 TYR A N 1
ATOM 699 C CA . TYR A 1 92 ? -4.762 -3.137 -2.693 1 98.56 92 TYR A CA 1
ATOM 700 C C . TYR A 1 92 ? -6 -2.463 -3.266 1 98.56 92 TYR A C 1
ATOM 702 O O . TYR A 1 92 ? -7.078 -2.514 -2.664 1 98.56 92 TYR A O 1
ATOM 710 N N . ARG A 1 93 ? -5.859 -1.838 -4.445 1 97.31 93 ARG A N 1
ATOM 711 C CA . ARG A 1 93 ? -6.941 -0.982 -4.922 1 97.31 93 ARG A CA 1
ATOM 712 C C . ARG A 1 93 ? -7.418 -1.423 -6.301 1 97.31 93 ARG A C 1
ATOM 714 O O . ARG A 1 93 ? -8.383 -0.868 -6.836 1 97.31 93 ARG A O 1
ATOM 721 N N . GLY A 1 94 ? -6.738 -2.301 -6.91 1 96.88 94 GLY A N 1
ATOM 722 C CA . GLY A 1 94 ? -7.184 -2.861 -8.18 1 96.88 94 GLY A CA 1
ATOM 723 C C . GLY A 1 94 ? -6.855 -1.981 -9.367 1 96.88 94 GLY A C 1
ATOM 724 O O . GLY A 1 94 ? -7.41 -2.162 -10.453 1 96.88 94 GLY A O 1
ATOM 725 N N . ASP A 1 95 ? -5.969 -1.058 -9.172 1 95.31 95 ASP A N 1
ATOM 726 C CA . ASP A 1 95 ? -5.547 -0.181 -10.258 1 95.31 95 ASP A CA 1
ATOM 727 C C . ASP A 1 95 ? -4.531 -0.875 -11.164 1 95.31 95 ASP A C 1
ATOM 729 O O . ASP A 1 95 ? -3.375 -1.064 -10.773 1 95.31 95 ASP A O 1
ATOM 733 N N . MET A 1 96 ? -4.855 -1.152 -12.398 1 93.06 96 MET A N 1
ATOM 734 C CA . MET A 1 96 ? -4.023 -1.941 -13.297 1 93.06 96 MET A CA 1
ATOM 735 C C . MET A 1 96 ? -3.207 -1.038 -14.219 1 93.06 96 MET A C 1
ATOM 737 O O . MET A 1 96 ? -2.561 -1.516 -15.148 1 93.06 96 MET A O 1
ATOM 741 N N . SER A 1 97 ? -3.15 0.195 -13.992 1 90.38 97 SER A N 1
ATOM 742 C CA . SER A 1 97 ? -2.568 1.169 -14.906 1 90.38 97 SER A CA 1
ATOM 743 C C . SER A 1 97 ? -1.05 1.033 -14.969 1 90.38 97 SER A C 1
ATOM 745 O O . SER A 1 97 ? -0.427 1.401 -15.961 1 90.38 97 SER A O 1
ATOM 747 N N . ARG A 1 98 ? -0.393 0.515 -13.938 1 88.25 98 ARG A N 1
ATOM 748 C CA . ARG A 1 98 ? 1.064 0.535 -13.875 1 88.25 98 ARG A CA 1
ATOM 749 C C . ARG A 1 98 ? 1.636 -0.876 -13.953 1 88.25 98 ARG A C 1
ATOM 751 O O . ARG A 1 98 ? 2.789 -1.107 -13.586 1 88.25 98 ARG A O 1
ATOM 758 N N . ILE A 1 99 ? 0.921 -1.783 -14.414 1 91 99 ILE A N 1
ATOM 759 C CA . ILE A 1 99 ? 1.403 -3.141 -14.641 1 91 99 ILE A CA 1
ATOM 760 C C . ILE A 1 99 ? 1.86 -3.289 -16.094 1 91 99 ILE A C 1
ATOM 762 O O . ILE A 1 99 ? 1.229 -2.754 -17 1 91 99 ILE A O 1
ATOM 766 N N . ASP A 1 100 ? 3.074 -3.816 -16.219 1 91.12 100 ASP A N 1
ATOM 767 C CA . ASP A 1 100 ? 3.557 -4.082 -17.578 1 91.12 100 ASP A CA 1
ATOM 768 C C . ASP A 1 100 ? 2.51 -4.828 -18.391 1 91.12 100 ASP A C 1
ATOM 770 O O . ASP A 1 100 ? 1.828 -5.719 -17.875 1 91.12 100 ASP A O 1
ATOM 774 N N . GLU A 1 101 ? 2.49 -4.543 -19.719 1 92.06 101 GLU A N 1
ATOM 775 C CA . GLU A 1 101 ? 1.426 -5.027 -20.594 1 92.06 101 GLU A CA 1
ATOM 776 C C . GLU A 1 101 ? 1.399 -6.555 -20.641 1 92.06 101 GLU A C 1
ATOM 778 O O . GLU A 1 101 ? 0.327 -7.164 -20.609 1 92.06 101 GLU A O 1
ATOM 783 N N . THR A 1 102 ? 2.533 -7.18 -20.734 1 92 102 THR A N 1
ATOM 784 C CA . THR A 1 102 ? 2.588 -8.641 -20.797 1 92 102 THR A CA 1
ATOM 785 C C . THR A 1 102 ? 2.02 -9.266 -19.531 1 92 102 THR A C 1
ATOM 787 O O . THR A 1 102 ? 1.191 -10.172 -19.594 1 92 102 THR A O 1
ATOM 790 N N . LEU A 1 103 ? 2.463 -8.797 -18.438 1 93.88 103 LEU A N 1
ATOM 791 C CA . LEU A 1 103 ? 1.963 -9.281 -17.156 1 93.88 103 LEU A CA 1
ATOM 792 C C . LEU A 1 103 ? 0.49 -8.93 -16.969 1 93.88 103 LEU A C 1
ATOM 794 O O . LEU A 1 103 ? -0.284 -9.734 -16.438 1 93.88 103 LEU A O 1
ATOM 798 N N . ARG A 1 104 ? 0.146 -7.719 -17.391 1 94.75 104 ARG A N 1
ATOM 799 C CA . ARG A 1 104 ? -1.235 -7.266 -17.281 1 94.75 104 ARG A CA 1
ATOM 800 C C . ARG A 1 104 ? -2.191 -8.227 -17.969 1 94.75 104 ARG A C 1
ATOM 802 O O . ARG A 1 104 ? -3.229 -8.594 -17.422 1 94.75 104 ARG A O 1
ATOM 809 N N . THR A 1 105 ? -1.851 -8.641 -19.172 1 95.44 105 THR A N 1
ATOM 810 C CA . THR A 1 105 ? -2.701 -9.539 -19.953 1 95.44 105 THR A CA 1
ATOM 811 C C . THR A 1 105 ? -2.871 -10.875 -19.25 1 95.44 105 THR A C 1
ATOM 813 O O . THR A 1 105 ? -3.986 -11.391 -19.141 1 95.44 105 THR A O 1
ATOM 816 N N . LYS A 1 106 ? -1.842 -11.398 -18.75 1 94.31 106 LYS A N 1
ATOM 817 C CA . LYS A 1 106 ? -1.897 -12.68 -18.047 1 94.31 106 LYS A CA 1
ATOM 818 C C . LYS A 1 106 ? -2.721 -12.578 -16.766 1 94.31 106 LYS A C 1
ATOM 820 O O . LYS A 1 106 ? -3.537 -13.453 -16.484 1 94.31 106 LYS A O 1
ATOM 825 N N . VAL A 1 107 ? -2.525 -11.539 -16.031 1 96.38 107 VAL A N 1
ATOM 826 C CA . VAL A 1 107 ? -3.24 -11.344 -14.773 1 96.38 107 VAL A CA 1
ATOM 827 C C . VAL A 1 107 ? -4.738 -11.203 -15.039 1 96.38 107 VAL A C 1
ATOM 829 O O . VAL A 1 107 ? -5.562 -11.781 -14.336 1 96.38 107 VAL A O 1
ATOM 832 N N . MET A 1 108 ? -5.02 -10.414 -16.031 1 95.38 108 MET A N 1
ATOM 833 C CA . MET A 1 108 ? -6.422 -10.18 -16.359 1 95.38 108 MET A CA 1
ATOM 834 C C . MET A 1 108 ? -7.117 -11.484 -16.75 1 95.38 108 MET A C 1
ATOM 836 O O . MET A 1 108 ? -8.289 -11.688 -16.422 1 95.38 108 MET A O 1
ATOM 840 N N . GLN A 1 109 ? -6.449 -12.367 -17.406 1 94.25 109 GLN A N 1
ATOM 841 C CA . GLN A 1 109 ? -6.996 -13.664 -17.812 1 94.25 109 GLN A CA 1
ATOM 842 C C . GLN A 1 109 ? -7.301 -14.531 -16.594 1 94.25 109 GLN A C 1
ATOM 844 O O . GLN A 1 109 ? -8.227 -15.344 -16.625 1 94.25 109 GLN A O 1
ATOM 849 N N . ASN A 1 110 ? -6.496 -14.32 -15.578 1 94.12 110 ASN A N 1
ATOM 850 C CA . ASN A 1 110 ? -6.598 -15.172 -14.391 1 94.12 110 ASN A CA 1
ATOM 851 C C . ASN A 1 110 ? -7.543 -14.57 -13.352 1 94.12 110 ASN A C 1
ATOM 853 O O . ASN A 1 110 ? -7.969 -15.266 -12.422 1 94.12 110 ASN A O 1
ATOM 857 N N . LEU A 1 111 ? -7.934 -13.328 -13.492 1 94.44 111 LEU A N 1
ATOM 858 C CA . LEU A 1 111 ? -8.766 -12.648 -12.508 1 94.44 111 LEU A CA 1
ATOM 859 C C . LEU A 1 111 ? -10.172 -13.242 -12.484 1 94.44 111 LEU A C 1
ATOM 861 O O . LEU A 1 111 ? -10.828 -13.25 -11.438 1 94.44 111 LEU A O 1
ATOM 865 N N . THR A 1 112 ? -10.641 -13.789 -13.555 1 87.56 112 THR A N 1
ATOM 866 C CA . THR A 1 112 ? -11.992 -14.328 -13.672 1 87.56 112 THR A CA 1
ATOM 867 C C . THR A 1 112 ? -12.016 -15.812 -13.32 1 87.56 112 THR A C 1
ATOM 869 O O . THR A 1 112 ? -13.086 -16.406 -13.219 1 87.56 112 THR A O 1
ATOM 872 N N . ALA A 1 113 ? -10.859 -16.406 -13.117 1 86.69 113 ALA A N 1
ATOM 873 C CA . ALA A 1 113 ? -10.773 -17.828 -12.789 1 86.69 113 ALA A CA 1
ATOM 874 C C . ALA A 1 113 ? -11.125 -18.062 -11.32 1 86.69 113 ALA A C 1
ATOM 876 O O . ALA A 1 113 ? -10.867 -17.203 -10.469 1 86.69 113 ALA A O 1
ATOM 877 N N . PRO A 1 114 ? -11.727 -19.188 -11.023 1 86.44 114 PRO A N 1
ATOM 878 C CA . PRO A 1 114 ? -11.969 -19.516 -9.617 1 86.44 114 PRO A CA 1
ATOM 879 C C . PRO A 1 114 ? -10.68 -19.688 -8.812 1 86.44 114 PRO A C 1
ATOM 881 O O . PRO A 1 114 ? -9.688 -20.188 -9.336 1 86.44 114 PRO A O 1
ATOM 884 N N . MET A 1 115 ? -10.719 -19.125 -7.586 1 81.06 115 MET A N 1
ATOM 885 C CA . MET A 1 115 ? -9.555 -19.219 -6.707 1 81.06 115 MET A CA 1
ATOM 886 C C . MET A 1 115 ? -9.234 -20.672 -6.375 1 81.06 115 MET A C 1
ATOM 888 O O . MET A 1 115 ? -10.141 -21.5 -6.211 1 81.06 115 MET A O 1
ATOM 892 N N . ARG A 1 116 ? -7.938 -21.047 -6.398 1 75.19 116 ARG A N 1
ATOM 893 C CA . ARG A 1 116 ? -7.477 -22.391 -6.105 1 75.19 116 ARG A CA 1
ATOM 894 C C . ARG A 1 116 ? -6.77 -22.453 -4.754 1 75.19 116 ARG A C 1
ATOM 896 O O . ARG A 1 116 ? -6.176 -21.469 -4.316 1 75.19 116 ARG A O 1
ATOM 903 N N . MET B 1 1 ? -7.094 -46.25 -38.781 1 35.59 1 MET B N 1
ATOM 904 C CA . MET B 1 1 ? -7.309 -46 -37.344 1 35.59 1 MET B CA 1
ATOM 905 C C . MET B 1 1 ? -6.395 -44.906 -36.844 1 35.59 1 MET B C 1
ATOM 907 O O . MET B 1 1 ? -5.207 -45.125 -36.594 1 35.59 1 MET B O 1
ATOM 911 N N . GLU B 1 2 ? -6.43 -43.625 -37.375 1 38.25 2 GLU B N 1
ATOM 912 C CA . GLU B 1 2 ? -5.648 -42.406 -37.219 1 38.25 2 GLU B CA 1
ATOM 913 C C . GLU B 1 2 ? -5.797 -41.844 -35.812 1 38.25 2 GLU B C 1
ATOM 915 O O . GLU B 1 2 ? -6.91 -41.531 -35.375 1 38.25 2 GLU B O 1
ATOM 920 N N . GLU B 1 3 ? -4.883 -42.281 -34.875 1 41.91 3 GLU B N 1
ATOM 921 C CA . GLU B 1 3 ? -4.738 -41.75 -33.531 1 41.91 3 GLU B CA 1
ATOM 922 C C . GLU B 1 3 ? -4.621 -40.219 -33.531 1 41.91 3 GLU B C 1
ATOM 924 O O . GLU B 1 3 ? -3.732 -39.688 -34.188 1 41.91 3 GLU B O 1
ATOM 929 N N . THR B 1 4 ? -5.676 -39.469 -33.406 1 45.19 4 THR B N 1
ATOM 930 C CA . THR B 1 4 ? -5.793 -38.031 -33.125 1 45.19 4 THR B CA 1
ATOM 931 C C . THR B 1 4 ? -4.945 -37.656 -31.922 1 45.19 4 THR B C 1
ATOM 933 O O . THR B 1 4 ? -5.234 -38.062 -30.797 1 45.19 4 THR B O 1
ATOM 936 N N . SER B 1 5 ? -3.602 -37.531 -32.094 1 41.28 5 SER B N 1
ATOM 937 C CA . SER B 1 5 ? -2.682 -37 -31.094 1 41.28 5 SER B CA 1
ATOM 938 C C . SER B 1 5 ? -3.232 -35.719 -30.453 1 41.28 5 SER B C 1
ATOM 940 O O . SER B 1 5 ? -3.43 -34.719 -31.141 1 41.28 5 SER B O 1
ATOM 942 N N . MET B 1 6 ? -4.203 -35.781 -29.578 1 42.62 6 MET B N 1
ATOM 943 C CA . MET B 1 6 ? -4.57 -34.625 -28.766 1 42.62 6 MET B CA 1
ATOM 944 C C . MET B 1 6 ? -3.328 -33.906 -28.25 1 42.62 6 MET B C 1
ATOM 946 O O . MET B 1 6 ? -2.48 -34.531 -27.594 1 42.62 6 MET B O 1
ATOM 950 N N . GLY B 1 7 ? -2.752 -33.031 -29.047 1 42.09 7 GLY B N 1
ATOM 951 C CA . GLY B 1 7 ? -1.717 -32.125 -28.578 1 42.09 7 GLY B CA 1
ATOM 952 C C . GLY B 1 7 ? -1.971 -31.625 -27.172 1 42.09 7 GLY B C 1
ATOM 953 O O . GLY B 1 7 ? -3.029 -31.047 -26.906 1 42.09 7 GLY B O 1
ATOM 954 N N . LYS B 1 8 ? -1.502 -32.281 -26.141 1 44.16 8 LYS B N 1
ATOM 955 C CA . LYS B 1 8 ? -1.439 -31.734 -24.781 1 44.16 8 LYS B CA 1
ATOM 956 C C . LYS B 1 8 ? -1.039 -30.266 -24.812 1 44.16 8 LYS B C 1
ATOM 958 O O . LYS B 1 8 ? 0.041 -29.922 -25.297 1 44.16 8 LYS B O 1
ATOM 963 N N . LEU B 1 9 ? -1.886 -29.312 -24.922 1 44.66 9 LEU B N 1
ATOM 964 C CA . LEU B 1 9 ? -1.579 -27.906 -24.656 1 44.66 9 LEU B CA 1
ATOM 965 C C . LEU B 1 9 ? -0.726 -27.766 -23.406 1 44.66 9 LEU B C 1
ATOM 967 O O . LEU B 1 9 ? -1.195 -28.031 -22.297 1 44.66 9 LEU B O 1
ATOM 971 N N . SER B 1 10 ? 0.546 -28.203 -23.516 1 40.88 10 SER B N 1
ATOM 972 C CA . SER B 1 10 ? 1.452 -27.844 -22.422 1 40.88 10 SER B CA 1
ATOM 973 C C . SER B 1 10 ? 1.2 -26.422 -21.938 1 40.88 10 SER B C 1
ATOM 975 O O . SER B 1 10 ? 1.212 -25.484 -22.734 1 40.88 10 SER B O 1
ATOM 977 N N . ILE B 1 11 ? 0.257 -26.203 -21.078 1 44.5 11 ILE B N 1
ATOM 978 C CA . ILE B 1 11 ? 0.252 -24.922 -20.391 1 44.5 11 ILE B CA 1
ATOM 979 C C . ILE B 1 11 ? 1.684 -24.406 -20.25 1 44.5 11 ILE B C 1
ATOM 981 O O . ILE B 1 11 ? 2.488 -25 -19.516 1 44.5 11 ILE B O 1
ATOM 985 N N . CYS B 1 12 ? 2.305 -24.125 -21.375 1 39.78 12 CYS B N 1
ATOM 986 C CA . CYS B 1 12 ? 3.635 -23.531 -21.359 1 39.78 12 CYS B CA 1
ATOM 987 C C . CYS B 1 12 ? 3.807 -22.625 -20.156 1 39.78 12 CYS B C 1
ATOM 989 O O . CYS B 1 12 ? 3.16 -21.578 -20.062 1 39.78 12 CYS B O 1
ATOM 991 N N . ARG B 1 13 ? 3.898 -23.203 -18.828 1 43.72 13 ARG B N 1
ATOM 992 C CA . ARG B 1 13 ? 4.453 -22.375 -17.766 1 43.72 13 ARG B CA 1
ATOM 993 C C . ARG B 1 13 ? 5.516 -21.422 -18.312 1 43.72 13 ARG B C 1
ATOM 995 O O . ARG B 1 13 ? 6.57 -21.859 -18.766 1 43.72 13 ARG B O 1
ATOM 1002 N N . GLN B 1 14 ? 5.105 -20.625 -19.25 1 44.69 14 GLN B N 1
ATOM 1003 C CA . GLN B 1 14 ? 6.125 -19.625 -19.562 1 44.69 14 GLN B CA 1
ATOM 1004 C C . GLN B 1 14 ? 6.984 -19.312 -18.344 1 44.69 14 GLN B C 1
ATOM 1006 O O . GLN B 1 14 ? 6.457 -19.031 -17.266 1 44.69 14 GLN B O 1
ATOM 1011 N N . ASN B 1 15 ? 8.125 -19.984 -18.25 1 44.19 15 ASN B N 1
ATOM 1012 C CA . ASN B 1 15 ? 9.188 -19.781 -17.281 1 44.19 15 ASN B CA 1
ATOM 1013 C C . ASN B 1 15 ? 9.43 -18.297 -17.016 1 44.19 15 ASN B C 1
ATOM 1015 O O . ASN B 1 15 ? 10.023 -17.609 -17.844 1 44.19 15 ASN B O 1
ATOM 1019 N N . VAL B 1 16 ? 8.438 -17.469 -16.75 1 45.72 16 VAL B N 1
ATOM 1020 C CA . VAL B 1 16 ? 8.906 -16.188 -16.25 1 45.72 16 VAL B CA 1
ATOM 1021 C C . VAL B 1 16 ? 10.18 -16.391 -15.422 1 45.72 16 VAL B C 1
ATOM 1023 O O . VAL B 1 16 ? 10.219 -17.234 -14.531 1 45.72 16 VAL B O 1
ATOM 1026 N N . PRO B 1 17 ? 11.336 -16.141 -16.031 1 47 17 PRO B N 1
ATOM 1027 C CA . PRO B 1 17 ? 12.539 -16.344 -15.227 1 47 17 PRO B CA 1
ATOM 1028 C C . PRO B 1 17 ? 12.328 -16 -13.758 1 47 17 PRO B C 1
ATOM 1030 O O . PRO B 1 17 ? 11.805 -14.922 -13.445 1 47 17 PRO B O 1
ATOM 1033 N N . MET B 1 18 ? 12.031 -17.125 -13.008 1 49.28 18 MET B N 1
ATOM 1034 C CA . MET B 1 18 ? 12.062 -16.875 -11.57 1 49.28 18 MET B CA 1
ATOM 1035 C C . MET B 1 18 ? 13.141 -15.852 -11.227 1 49.28 18 MET B C 1
ATOM 1037 O O . MET B 1 18 ? 14.328 -16.094 -11.484 1 49.28 18 MET B O 1
ATOM 1041 N N . LYS B 1 19 ? 12.961 -14.594 -11.453 1 52.25 19 LYS B N 1
ATOM 1042 C CA . LYS B 1 19 ? 14.008 -13.758 -10.875 1 52.25 19 LYS B CA 1
ATOM 1043 C C . LYS B 1 19 ? 14.5 -14.328 -9.547 1 52.25 19 LYS B C 1
ATOM 1045 O O . LYS B 1 19 ? 13.695 -14.805 -8.734 1 52.25 19 LYS B O 1
ATOM 1050 N N . SER B 1 20 ? 15.688 -14.75 -9.516 1 57.94 20 SER B N 1
ATOM 1051 C CA . SER B 1 20 ? 16.328 -15.164 -8.273 1 57.94 20 SER B CA 1
ATOM 1052 C C . SER B 1 20 ? 15.773 -14.398 -7.078 1 57.94 20 SER B C 1
ATOM 1054 O O . SER B 1 20 ? 15.664 -13.172 -7.121 1 57.94 20 SER B O 1
ATOM 1056 N N . MET B 1 21 ? 14.859 -15.133 -6.371 1 60.94 21 MET B N 1
ATOM 1057 C CA . MET B 1 21 ? 14.328 -14.477 -5.176 1 60.94 21 MET B CA 1
ATOM 1058 C C . MET B 1 21 ? 15.438 -13.742 -4.422 1 60.94 21 MET B C 1
ATOM 1060 O O . MET B 1 21 ? 16.484 -14.32 -4.148 1 60.94 21 MET B O 1
ATOM 1064 N N . PRO B 1 22 ? 15.305 -12.5 -4.414 1 61.97 22 PRO B N 1
ATOM 1065 C CA . PRO B 1 22 ? 16.328 -11.766 -3.664 1 61.97 22 PRO B CA 1
ATOM 1066 C C . PRO B 1 22 ? 16.516 -12.312 -2.252 1 61.97 22 PRO B C 1
ATOM 1068 O O . PRO B 1 22 ? 15.57 -12.812 -1.64 1 61.97 22 PRO B O 1
ATOM 1071 N N . SER B 1 23 ? 17.828 -12.477 -1.849 1 67.88 23 SER B N 1
ATOM 1072 C CA . SER B 1 23 ? 18.203 -12.969 -0.527 1 67.88 23 SER B CA 1
ATOM 1073 C C . SER B 1 23 ? 17.547 -12.148 0.576 1 67.88 23 SER B C 1
ATOM 1075 O O . SER B 1 23 ? 17.109 -12.703 1.592 1 67.88 23 SER B O 1
ATOM 1077 N N . ARG B 1 24 ? 17.375 -10.75 0.263 1 83.69 24 ARG B N 1
ATOM 1078 C CA . ARG B 1 24 ? 16.75 -9.891 1.258 1 83.69 24 ARG B CA 1
ATOM 1079 C C . ARG B 1 24 ? 15.531 -9.172 0.678 1 83.69 24 ARG B C 1
ATOM 1081 O O . ARG B 1 24 ? 15.609 -8.57 -0.395 1 83.69 24 ARG B O 1
ATOM 1088 N N . LEU B 1 25 ? 14.516 -9.242 1.41 1 89.81 25 LEU B N 1
ATOM 1089 C CA . LEU B 1 25 ? 13.297 -8.594 0.933 1 89.81 25 LEU B CA 1
ATOM 1090 C C . LEU B 1 25 ? 13.391 -7.078 1.078 1 89.81 25 LEU B C 1
ATOM 1092 O O . LEU B 1 25 ? 13.922 -6.578 2.074 1 89.81 25 LEU B O 1
ATOM 1096 N N . PRO B 1 26 ? 12.961 -6.406 0.069 1 92.94 26 PRO B N 1
ATOM 1097 C CA . PRO B 1 26 ? 13 -4.945 0.161 1 92.94 26 PRO B CA 1
ATOM 1098 C C . PRO B 1 26 ? 12.211 -4.406 1.35 1 92.94 26 PRO B C 1
ATOM 1100 O O . PRO B 1 26 ? 11.062 -4.809 1.568 1 92.94 26 PRO B O 1
ATOM 1103 N N . LYS B 1 27 ? 12.906 -3.604 2.07 1 94.81 27 LYS B N 1
ATOM 1104 C CA . LYS B 1 27 ? 12.266 -2.998 3.234 1 94.81 27 LYS B CA 1
ATOM 1105 C C . LYS B 1 27 ? 11.703 -1.62 2.896 1 94.81 27 LYS B C 1
ATOM 1107 O O . LYS B 1 27 ? 12.305 -0.873 2.121 1 94.81 27 LYS B O 1
ATOM 1112 N N . ILE B 1 28 ? 10.602 -1.342 3.482 1 97.44 28 ILE B N 1
ATOM 1113 C CA . ILE B 1 28 ? 10.016 -0.016 3.314 1 97.44 28 ILE B CA 1
ATOM 1114 C C . ILE B 1 28 ? 10.891 1.024 4.012 1 97.44 28 ILE B C 1
ATOM 1116 O O . ILE B 1 28 ? 11.289 0.838 5.164 1 97.44 28 ILE B O 1
ATOM 1120 N N . ASP B 1 29 ? 11.266 2.066 3.268 1 97.56 29 ASP B N 1
ATOM 1121 C CA . ASP B 1 29 ? 11.977 3.195 3.863 1 97.56 29 ASP B CA 1
ATOM 1122 C C . ASP B 1 29 ? 11.047 4.016 4.754 1 97.56 29 ASP B C 1
ATOM 1124 O O . ASP B 1 29 ? 10.352 4.914 4.277 1 97.56 29 ASP B O 1
ATOM 1128 N N . GLN B 1 30 ? 11.125 3.744 6.055 1 97.12 30 GLN B N 1
ATOM 1129 C CA . GLN B 1 30 ? 10.188 4.363 6.984 1 97.12 30 GLN B CA 1
ATOM 1130 C C . GLN B 1 30 ? 10.391 5.875 7.047 1 97.12 30 GLN B C 1
ATOM 1132 O O . GLN B 1 30 ? 9.43 6.633 7.188 1 97.12 30 GLN B O 1
ATOM 1137 N N . ALA B 1 31 ? 11.594 6.273 6.992 1 96.12 31 ALA B N 1
ATOM 1138 C CA . ALA B 1 31 ? 11.891 7.703 7.004 1 96.12 31 ALA B CA 1
ATOM 1139 C C . ALA B 1 31 ? 11.289 8.391 5.781 1 96.12 31 ALA B C 1
ATOM 1141 O O . ALA B 1 31 ? 10.773 9.508 5.883 1 96.12 31 ALA B O 1
ATOM 1142 N N . GLY B 1 32 ? 11.453 7.742 4.617 1 97.12 32 GLY B N 1
ATOM 1143 C CA . GLY B 1 32 ? 10.836 8.266 3.408 1 97.12 32 GLY B CA 1
ATOM 1144 C C . GLY B 1 32 ? 9.328 8.375 3.504 1 97.12 32 GLY B C 1
ATOM 1145 O O . GLY B 1 32 ? 8.742 9.367 3.062 1 97.12 32 GLY B O 1
ATOM 1146 N N . VAL B 1 33 ? 8.727 7.316 4.059 1 98.31 33 VAL B N 1
ATOM 1147 C CA . VAL B 1 33 ? 7.277 7.328 4.254 1 98.31 33 VAL B CA 1
ATOM 1148 C C . VAL B 1 33 ? 6.887 8.516 5.137 1 98.31 33 VAL B C 1
ATOM 1150 O O . VAL B 1 33 ? 5.965 9.258 4.812 1 98.31 33 VAL B O 1
ATOM 1153 N N . ALA B 1 34 ? 7.578 8.68 6.234 1 97.81 34 ALA B N 1
ATOM 1154 C CA . ALA B 1 34 ? 7.32 9.781 7.16 1 97.81 34 ALA B CA 1
ATOM 1155 C C . ALA B 1 34 ? 7.41 11.133 6.457 1 97.81 34 ALA B C 1
ATOM 1157 O O . ALA B 1 34 ? 6.531 11.977 6.613 1 97.81 34 ALA B O 1
ATOM 1158 N N . ARG B 1 35 ? 8.414 11.344 5.684 1 97.38 35 ARG B N 1
ATOM 1159 C CA . ARG B 1 35 ? 8.617 12.594 4.965 1 97.38 35 ARG B CA 1
ATOM 1160 C C . ARG B 1 35 ? 7.477 12.867 3.992 1 97.38 35 ARG B C 1
ATOM 1162 O O . ARG B 1 35 ? 7.004 14 3.883 1 97.38 35 ARG B O 1
ATOM 1169 N N . ARG B 1 36 ? 7.102 11.852 3.301 1 97.62 36 ARG B N 1
ATOM 1170 C CA . ARG B 1 36 ? 6.031 12.008 2.318 1 97.62 36 ARG B CA 1
ATOM 1171 C C . ARG B 1 36 ? 4.703 12.305 3.002 1 97.62 36 ARG B C 1
ATOM 1173 O O . ARG B 1 36 ? 3.895 13.086 2.49 1 97.62 36 ARG B O 1
ATOM 1180 N N . LEU B 1 37 ? 4.461 11.633 4.168 1 98 37 LEU B N 1
ATOM 1181 C CA . LEU B 1 37 ? 3.252 11.93 4.93 1 98 37 LEU B CA 1
ATOM 1182 C C . LEU B 1 37 ? 3.246 13.383 5.395 1 98 37 LEU B C 1
ATOM 1184 O O . LEU B 1 37 ? 2.227 14.062 5.293 1 98 37 LEU B O 1
ATOM 1188 N N . GLU B 1 38 ? 4.355 13.812 5.879 1 97.44 38 GLU B N 1
ATOM 1189 C CA . GLU B 1 38 ? 4.449 15.188 6.34 1 97.44 38 GLU B CA 1
ATOM 1190 C C . GLU B 1 38 ? 4.285 16.172 5.18 1 97.44 38 GLU B C 1
ATOM 1192 O O . GLU B 1 38 ? 3.59 17.188 5.312 1 97.44 38 GLU B O 1
ATOM 1197 N N . ALA B 1 39 ? 4.957 15.891 4.137 1 97.5 39 ALA B N 1
ATOM 1198 C CA . ALA B 1 39 ? 4.852 16.75 2.963 1 97.5 39 ALA B CA 1
ATOM 1199 C C . ALA B 1 39 ? 3.404 16.844 2.486 1 97.5 39 ALA B C 1
ATOM 1201 O O . ALA B 1 39 ? 2.943 17.938 2.113 1 97.5 39 ALA B O 1
ATOM 1202 N N . LEU B 1 40 ? 2.719 15.719 2.455 1 96.81 40 LEU B N 1
ATOM 1203 C CA . LEU B 1 40 ? 1.315 15.695 2.057 1 96.81 40 LEU B CA 1
ATOM 1204 C C . LEU B 1 40 ? 0.461 16.5 3.027 1 96.81 40 LEU B C 1
ATOM 1206 O O . LEU B 1 40 ? -0.378 17.297 2.605 1 96.81 40 LEU B O 1
ATOM 1210 N N . ARG B 1 41 ? 0.647 16.25 4.293 1 96.44 41 ARG B N 1
ATOM 1211 C CA . ARG B 1 41 ? -0.085 16.984 5.316 1 96.44 41 ARG B CA 1
ATOM 1212 C C . ARG B 1 41 ? 0.09 18.5 5.129 1 96.44 41 ARG B C 1
ATOM 1214 O O . ARG B 1 41 ? -0.889 19.234 5.133 1 96.44 41 ARG B O 1
ATOM 1221 N N . ASP B 1 42 ? 1.347 18.922 4.949 1 95.69 42 ASP B N 1
ATOM 1222 C CA . ASP B 1 42 ? 1.654 20.328 4.762 1 95.69 42 ASP B CA 1
ATOM 1223 C C . ASP B 1 42 ? 1.016 20.875 3.484 1 95.69 42 ASP B C 1
ATOM 1225 O O . ASP B 1 42 ? 0.488 21.984 3.469 1 95.69 42 ASP B O 1
ATOM 1229 N N . ALA B 1 43 ? 1.075 20.078 2.438 1 95.12 43 ALA B N 1
ATOM 1230 C CA . ALA B 1 43 ? 0.478 20.469 1.162 1 95.12 43 ALA B CA 1
ATOM 1231 C C . ALA B 1 43 ? -1.026 20.688 1.304 1 95.12 43 ALA B C 1
ATOM 1233 O O . ALA B 1 43 ? -1.611 21.516 0.606 1 95.12 43 ALA B O 1
ATOM 1234 N N . LEU B 1 44 ? -1.59 19.922 2.195 1 94.06 44 LEU B N 1
ATOM 1235 C CA . LEU B 1 44 ? -3.035 19.969 2.395 1 94.06 44 LEU B CA 1
ATOM 1236 C C . LEU B 1 44 ? -3.406 21.047 3.416 1 94.06 44 LEU B C 1
ATOM 1238 O O . LEU B 1 44 ? -4.586 21.344 3.602 1 94.06 44 LEU B O 1
ATOM 1242 N N . GLY B 1 45 ? -2.406 21.516 4.129 1 93.62 45 GLY B N 1
ATOM 1243 C CA . GLY B 1 45 ? -2.639 22.562 5.117 1 93.62 45 GLY B CA 1
ATOM 1244 C C . GLY B 1 45 ? -3.299 22.047 6.383 1 93.62 45 GLY B C 1
ATOM 1245 O O . GLY B 1 45 ? -4.039 22.781 7.043 1 93.62 45 GLY B O 1
ATOM 1246 N N . LEU B 1 46 ? -3.113 20.844 6.719 1 93.56 46 LEU B N 1
ATOM 1247 C CA . LEU B 1 46 ? -3.713 20.219 7.898 1 93.56 46 LEU B CA 1
ATOM 1248 C C . LEU B 1 46 ? -2.711 20.156 9.047 1 93.56 46 LEU B C 1
ATOM 1250 O O . LEU B 1 46 ? -1.499 20.125 8.812 1 93.56 46 LEU B O 1
ATOM 1254 N N . ASP B 1 47 ? -3.25 20.141 10.211 1 94.12 47 ASP B N 1
ATOM 1255 C CA . ASP B 1 47 ? -2.373 19.891 11.352 1 94.12 47 ASP B CA 1
ATOM 1256 C C . ASP B 1 47 ? -2.262 18.406 11.641 1 94.12 47 ASP B C 1
ATOM 1258 O O . ASP B 1 47 ? -2.883 17.578 10.961 1 94.12 47 ASP B O 1
ATOM 1262 N N . LYS B 1 48 ? -1.454 18.047 12.578 1 95 48 LYS B N 1
ATOM 1263 C CA . LYS B 1 48 ? -1.179 16.641 12.859 1 95 48 LYS B CA 1
ATOM 1264 C C . LYS B 1 48 ? -2.457 15.891 13.234 1 95 48 LYS B C 1
ATOM 1266 O O . LYS B 1 48 ? -2.695 14.781 12.75 1 95 48 LYS B O 1
ATOM 1271 N N . GLY B 1 49 ? -3.199 16.469 14.125 1 95 49 GLY B N 1
ATOM 1272 C CA . GLY B 1 49 ? -4.43 15.852 14.586 1 95 49 GLY B CA 1
ATOM 1273 C C . GLY B 1 49 ? -5.449 15.664 13.477 1 95 49 GLY B C 1
ATOM 1274 O O . GLY B 1 49 ? -6.008 14.57 13.32 1 95 49 GLY B O 1
ATOM 1275 N N . GLU B 1 50 ? -5.707 16.672 12.727 1 93.94 50 GLU B N 1
ATOM 1276 C CA . GLU B 1 50 ? -6.645 16.625 11.609 1 93.94 50 GLU B CA 1
ATOM 1277 C C . GLU B 1 50 ? -6.207 15.602 10.562 1 93.94 50 GLU B C 1
ATOM 1279 O O . GLU B 1 50 ? -7.023 14.828 10.062 1 93.94 50 GLU B O 1
ATOM 1284 N N . PHE B 1 51 ? -5.008 15.625 10.234 1 95.81 51 PHE B N 1
ATOM 1285 C CA . PHE B 1 51 ? -4.473 14.695 9.242 1 95.81 51 PHE B CA 1
ATOM 1286 C C . PHE B 1 51 ? -4.605 13.258 9.727 1 95.81 51 PHE B C 1
ATOM 1288 O O . PHE B 1 51 ? -5.109 12.398 9 1 95.81 51 PHE B O 1
ATOM 1295 N N . ALA B 1 52 ? -4.184 12.977 10.953 1 96.38 52 ALA B N 1
ATOM 1296 C CA . ALA B 1 52 ? -4.266 11.633 11.531 1 96.38 52 ALA B CA 1
ATOM 1297 C C . ALA B 1 52 ? -5.703 11.125 11.523 1 96.38 52 ALA B C 1
ATOM 1299 O O . ALA B 1 52 ? -5.965 9.984 11.125 1 96.38 52 ALA B O 1
ATOM 1300 N N . GLN B 1 53 ? -6.598 11.977 11.852 1 93.56 53 GLN B N 1
ATOM 1301 C CA . GLN B 1 53 ? -8.008 11.617 11.906 1 93.56 53 GLN B CA 1
ATOM 1302 C C . GLN B 1 53 ? -8.555 11.297 10.523 1 93.56 53 GLN B C 1
ATOM 1304 O O . GLN B 1 53 ? -9.422 10.43 10.375 1 93.56 53 GLN B O 1
ATOM 1309 N N . SER B 1 54 ? -8.078 11.938 9.539 1 93.38 54 SER B N 1
ATOM 1310 C CA . SER B 1 54 ? -8.57 11.797 8.172 1 93.38 54 SER B CA 1
ATOM 1311 C C . SER B 1 54 ? -8.359 10.375 7.656 1 93.38 54 SER B C 1
ATOM 1313 O O . SER B 1 54 ? -8.992 9.961 6.684 1 93.38 54 SER B O 1
ATOM 1315 N N . PHE B 1 55 ? -7.496 9.656 8.266 1 95.25 55 PHE B N 1
ATOM 1316 C CA . PHE B 1 55 ? -7.289 8.281 7.816 1 95.25 55 PHE B CA 1
ATOM 1317 C C . PHE B 1 55 ? -7.383 7.309 8.984 1 95.25 55 PHE B C 1
ATOM 1319 O O . PHE B 1 55 ? -6.867 6.191 8.906 1 95.25 55 PHE B O 1
ATOM 1326 N N . GLY B 1 56 ? -7.867 7.785 10.109 1 94.81 56 GLY B N 1
ATOM 1327 C CA . GLY B 1 56 ? -8.305 6.91 11.188 1 94.81 56 GLY B CA 1
ATOM 1328 C C . GLY B 1 56 ? -7.203 6.582 12.18 1 94.81 56 GLY B C 1
ATOM 1329 O O . GLY B 1 56 ? -7.273 5.57 12.875 1 94.81 56 GLY B O 1
ATOM 1330 N N . LEU B 1 57 ? -6.219 7.254 12.227 1 95 57 LEU B N 1
ATOM 1331 C CA . LEU B 1 57 ? -5.18 7.105 13.242 1 95 57 LEU B CA 1
ATOM 1332 C C . LEU B 1 57 ? -5.305 8.18 14.312 1 95 57 LEU B C 1
ATOM 1334 O O . LEU B 1 57 ? -5.746 9.297 14.023 1 95 57 LEU B O 1
ATOM 1338 N N . ASP B 1 58 ? -4.961 7.777 15.477 1 96.19 58 ASP B N 1
ATOM 1339 C CA . ASP B 1 58 ? -4.859 8.805 16.5 1 96.19 58 ASP B CA 1
ATOM 1340 C C . ASP B 1 58 ? -3.543 9.57 16.391 1 96.19 58 ASP B C 1
ATOM 1342 O O . ASP B 1 58 ? -2.551 9.039 15.891 1 96.19 58 ASP B O 1
ATOM 1346 N N . PRO B 1 59 ? -3.549 10.812 16.844 1 96.69 59 PRO B N 1
ATOM 1347 C CA . PRO B 1 59 ? -2.352 11.648 16.719 1 96.69 59 PRO B CA 1
ATOM 1348 C C . PRO B 1 59 ? -1.113 11 17.328 1 96.69 59 PRO B C 1
ATOM 1350 O O . PRO B 1 59 ? -0.007 11.156 16.812 1 96.69 59 PRO B O 1
ATOM 1353 N N . SER B 1 60 ? -1.266 10.344 18.359 1 97.81 60 SER B N 1
ATOM 1354 C CA . SER B 1 60 ? -0.129 9.688 19 1 97.81 60 SER B CA 1
ATOM 1355 C C . SER B 1 60 ? 0.465 8.609 18.109 1 97.81 60 SER B C 1
ATOM 1357 O O . SER B 1 60 ? 1.686 8.516 17.969 1 97.81 60 SER B O 1
ATOM 1359 N N . SER B 1 61 ? -0.372 7.738 17.547 1 97.81 61 SER B N 1
ATOM 1360 C CA . SER B 1 61 ? 0.08 6.703 16.625 1 97.81 61 SER B CA 1
ATOM 1361 C C . SER B 1 61 ? 0.73 7.312 15.383 1 97.81 61 SER B C 1
ATOM 1363 O O . SER B 1 61 ? 1.737 6.801 14.891 1 97.81 61 SER B O 1
ATOM 1365 N N . TYR B 1 62 ? 0.085 8.367 14.922 1 97.81 62 TYR B N 1
ATOM 1366 C CA . TYR B 1 62 ? 0.657 9.078 13.781 1 97.81 62 TYR B CA 1
ATOM 1367 C C . TYR B 1 62 ? 2.064 9.57 14.094 1 97.81 62 TYR B C 1
ATOM 1369 O O . TYR B 1 62 ? 2.975 9.438 13.273 1 97.81 62 TYR B O 1
ATOM 1377 N N . SER B 1 63 ? 2.293 10.125 15.219 1 97.81 63 SER B N 1
ATOM 1378 C CA . SER B 1 63 ? 3.613 10.578 15.648 1 97.81 63 SER B CA 1
ATOM 1379 C C . SER B 1 63 ? 4.609 9.422 15.672 1 97.81 63 SER B C 1
ATOM 1381 O O . SER B 1 63 ? 5.758 9.578 15.25 1 97.81 63 SER B O 1
ATOM 1383 N N . LYS B 1 64 ? 4.207 8.305 16.172 1 98.19 64 LYS B N 1
ATOM 1384 C CA . LYS B 1 64 ? 5.074 7.137 16.203 1 98.19 64 LYS B CA 1
ATOM 1385 C C . LYS B 1 64 ? 5.473 6.711 14.789 1 98.19 64 LYS B C 1
ATOM 1387 O O . LYS B 1 64 ? 6.594 6.246 14.57 1 98.19 64 LYS B O 1
ATOM 1392 N N . VAL B 1 65 ? 4.555 6.836 13.852 1 97.94 65 VAL B N 1
ATOM 1393 C CA . VAL B 1 65 ? 4.848 6.535 12.453 1 97.94 65 VAL B CA 1
ATOM 1394 C C . VAL B 1 65 ? 5.906 7.508 11.93 1 97.94 65 VAL B C 1
ATOM 1396 O O . VAL B 1 65 ? 6.871 7.094 11.289 1 97.94 65 VAL B O 1
ATOM 1399 N N . LEU B 1 66 ? 5.738 8.727 12.242 1 97.56 66 LEU B N 1
ATOM 1400 C CA . LEU B 1 66 ? 6.664 9.758 11.773 1 97.56 66 LEU B CA 1
ATOM 1401 C C . LEU B 1 66 ? 8.055 9.539 12.367 1 97.56 66 LEU B C 1
ATOM 1403 O O . LEU B 1 66 ? 9.055 9.867 11.734 1 97.56 66 LEU B O 1
ATOM 1407 N N . GLN B 1 67 ? 8.07 8.945 13.539 1 96.88 67 GLN B N 1
ATOM 1408 C CA . GLN B 1 67 ? 9.336 8.703 14.234 1 96.88 67 GLN B CA 1
ATOM 1409 C C . GLN B 1 67 ? 9.945 7.367 13.82 1 96.88 67 GLN B C 1
ATOM 1411 O O . GLN B 1 67 ? 11.023 7 14.281 1 96.88 67 GLN B O 1
ATOM 1416 N N . GLY B 1 68 ? 9.289 6.645 13.055 1 96.31 68 GLY B N 1
ATOM 1417 C CA . GLY B 1 68 ? 9.789 5.352 12.617 1 96.31 68 GLY B CA 1
ATOM 1418 C C . GLY B 1 68 ? 9.602 4.258 13.656 1 96.31 68 GLY B C 1
ATOM 1419 O O . GLY B 1 68 ? 10.172 3.172 13.531 1 96.31 68 GLY B O 1
ATOM 1420 N N . LYS B 1 69 ? 8.828 4.461 14.641 1 97.19 69 LYS B N 1
ATOM 1421 C CA . LYS B 1 69 ? 8.609 3.5 15.719 1 97.19 69 LYS B CA 1
ATOM 1422 C C . LYS B 1 69 ? 7.504 2.512 15.367 1 97.19 69 LYS B C 1
ATOM 1424 O O . LYS B 1 69 ? 7.418 1.434 15.953 1 97.19 69 LYS B O 1
ATOM 1429 N N . LYS B 1 70 ? 6.605 2.844 14.492 1 96.75 70 LYS B N 1
ATOM 1430 C CA . LYS B 1 70 ? 5.516 2.006 13.992 1 96.75 70 LYS B CA 1
ATOM 1431 C C . LYS B 1 70 ? 5.398 2.105 12.477 1 96.75 70 LYS B C 1
ATOM 1433 O O . LYS B 1 70 ? 5.516 3.193 11.906 1 96.75 70 LYS B O 1
ATOM 1438 N N . PRO B 1 71 ? 5.273 0.99 11.891 1 97.38 71 PRO B N 1
ATOM 1439 C CA . PRO B 1 71 ? 5.051 1.068 10.445 1 97.38 71 PRO B CA 1
ATOM 1440 C C . PRO B 1 71 ? 3.666 1.609 10.094 1 97.38 71 PRO B C 1
ATOM 1442 O O . PRO B 1 71 ? 2.729 1.48 10.891 1 97.38 71 PRO B O 1
ATOM 1445 N N . LEU B 1 72 ? 3.543 2.295 8.961 1 98.38 72 LEU B N 1
ATOM 1446 C CA . LEU B 1 72 ? 2.23 2.65 8.438 1 98.38 72 LEU B CA 1
ATOM 1447 C C . LEU B 1 72 ? 1.547 1.437 7.816 1 98.38 72 LEU B C 1
ATOM 1449 O O . LEU B 1 72 ? 1.947 0.972 6.746 1 98.38 72 LEU B O 1
ATOM 1453 N N . LYS B 1 73 ? 0.525 0.946 8.406 1 97.75 73 LYS B N 1
ATOM 1454 C CA . LYS B 1 73 ? -0.179 -0.242 7.934 1 97.75 73 LYS B CA 1
ATOM 1455 C C . LYS B 1 73 ? -0.929 0.045 6.633 1 97.75 73 LYS B C 1
ATOM 1457 O O . LYS B 1 73 ? -1.23 1.2 6.328 1 97.75 73 LYS B O 1
ATOM 1462 N N . SER B 1 74 ? -1.201 -1.007 5.938 1 98.31 74 SER B N 1
ATOM 1463 C CA . SER B 1 74 ? -1.827 -0.891 4.625 1 98.31 74 SER B CA 1
ATOM 1464 C C . SER B 1 74 ? -3.182 -0.195 4.719 1 98.31 74 SER B C 1
ATOM 1466 O O . SER B 1 74 ? -3.561 0.558 3.818 1 98.31 74 SER B O 1
ATOM 1468 N N . GLU B 1 75 ? -3.914 -0.462 5.832 1 97.38 75 GLU B N 1
ATOM 1469 C CA . GLU B 1 75 ? -5.246 0.125 5.969 1 97.38 75 GLU B CA 1
ATOM 1470 C C . GLU B 1 75 ? -5.176 1.648 6.004 1 97.38 75 GLU B C 1
ATOM 1472 O O . GLU B 1 75 ? -6.035 2.328 5.441 1 97.38 75 GLU B O 1
ATOM 1477 N N . TYR B 1 76 ? -4.215 2.139 6.629 1 97.75 76 TYR B N 1
ATOM 1478 C CA . TYR B 1 76 ? -4.078 3.586 6.73 1 97.75 76 TYR B CA 1
ATOM 1479 C C . TYR B 1 76 ? -3.561 4.176 5.422 1 97.75 76 TYR B C 1
ATOM 1481 O O . TYR B 1 76 ? -4.039 5.219 4.973 1 97.75 76 TYR B O 1
ATOM 1489 N N . GLY B 1 77 ? -2.527 3.551 4.816 1 98.12 77 GLY B N 1
ATOM 1490 C CA . GLY B 1 77 ? -2.084 3.973 3.498 1 98.12 77 GLY B CA 1
ATOM 1491 C C . GLY B 1 77 ? -3.203 4 2.475 1 98.12 77 GLY B C 1
ATOM 1492 O O . GLY B 1 77 ? -3.281 4.922 1.657 1 98.12 77 GLY B O 1
ATOM 1493 N N . HIS B 1 78 ? -4.039 2.986 2.564 1 98.06 78 HIS B N 1
ATOM 1494 C CA . HIS B 1 78 ? -5.203 2.896 1.685 1 98.06 78 HIS B CA 1
ATOM 1495 C C . HIS B 1 78 ? -6.156 4.062 1.914 1 98.06 78 HIS B C 1
ATOM 1497 O O . HIS B 1 78 ? -6.609 4.699 0.958 1 98.06 78 HIS B O 1
ATOM 1503 N N . ALA B 1 79 ? -6.438 4.328 3.152 1 97.5 79 ALA B N 1
ATOM 1504 C CA . ALA B 1 79 ? -7.355 5.414 3.492 1 97.5 79 ALA B CA 1
ATOM 1505 C C . ALA B 1 79 ? -6.812 6.758 3.012 1 97.5 79 ALA B C 1
ATOM 1507 O O . ALA B 1 79 ? -7.559 7.586 2.488 1 97.5 79 ALA B O 1
ATOM 1508 N N . ILE B 1 80 ? -5.551 6.988 3.168 1 97.06 80 ILE B N 1
ATOM 1509 C CA . ILE B 1 80 ? -4.914 8.219 2.713 1 97.06 80 ILE B CA 1
ATOM 1510 C C . ILE B 1 80 ? -5.031 8.328 1.194 1 97.06 80 ILE B C 1
ATOM 1512 O O . ILE B 1 80 ? -5.414 9.383 0.672 1 97.06 80 ILE B O 1
ATOM 1516 N N . ALA B 1 81 ? -4.711 7.266 0.538 1 96.62 81 ALA B N 1
ATOM 1517 C CA . ALA B 1 81 ? -4.758 7.254 -0.922 1 96.62 81 ALA B CA 1
ATOM 1518 C C . ALA B 1 81 ? -6.164 7.559 -1.428 1 96.62 81 ALA B C 1
ATOM 1520 O O . ALA B 1 81 ? -6.344 8.375 -2.338 1 96.62 81 ALA B O 1
ATOM 1521 N N . GLU B 1 82 ? -7.141 6.934 -0.814 1 94.75 82 GLU B N 1
ATOM 1522 C CA . GLU B 1 82 ? -8.531 7.129 -1.212 1 94.75 82 GLU B CA 1
ATOM 1523 C C . GLU B 1 82 ? -9.008 8.539 -0.864 1 94.75 82 GLU B C 1
ATOM 1525 O O . GLU B 1 82 ? -9.719 9.164 -1.65 1 94.75 82 GLU B O 1
ATOM 1530 N N . GLY B 1 83 ? -8.586 8.984 0.214 1 92.94 83 GLY B N 1
ATOM 1531 C CA . GLY B 1 83 ? -9.109 10.234 0.742 1 92.94 83 GLY B CA 1
ATOM 1532 C C . GLY B 1 83 ? -8.5 11.461 0.084 1 92.94 83 GLY B C 1
ATOM 1533 O O . GLY B 1 83 ? -9.172 12.477 -0.079 1 92.94 83 GLY B O 1
ATOM 1534 N N . TRP B 1 84 ? -7.25 11.328 -0.268 1 93.69 84 TRP B N 1
ATOM 1535 C CA . TRP B 1 84 ? -6.566 12.539 -0.705 1 93.69 84 TRP B CA 1
ATOM 1536 C C . TRP B 1 84 ? -6.086 12.406 -2.146 1 93.69 84 TRP B C 1
ATOM 1538 O O . TRP B 1 84 ? -5.387 13.281 -2.658 1 93.69 84 TRP B O 1
ATOM 1548 N N . GLY B 1 85 ? -6.379 11.336 -2.752 1 92 85 GLY B N 1
ATOM 1549 C CA . GLY B 1 85 ? -6.121 11.195 -4.176 1 92 85 GLY B CA 1
ATOM 1550 C C . GLY B 1 85 ? -4.656 10.961 -4.492 1 92 85 GLY B C 1
ATOM 1551 O O . GLY B 1 85 ? -4.145 11.461 -5.496 1 92 85 GLY B O 1
ATOM 1552 N N . VAL B 1 86 ? -3.992 10.375 -3.725 1 96.12 86 VAL B N 1
ATOM 1553 C CA . VAL B 1 86 ? -2.617 9.953 -3.971 1 96.12 86 VAL B CA 1
ATOM 1554 C C . VAL B 1 86 ? -2.562 8.438 -4.148 1 96.12 86 VAL B C 1
ATOM 1556 O O . VAL B 1 86 ? -3.594 7.766 -4.094 1 96.12 86 VAL B O 1
ATOM 1559 N N . SER B 1 87 ? -1.424 7.945 -4.496 1 97.38 87 SER B N 1
ATOM 1560 C CA . SER B 1 87 ? -1.269 6.508 -4.684 1 97.38 87 SER B CA 1
ATOM 1561 C C . SER B 1 87 ? -0.539 5.875 -3.502 1 97.38 87 SER B C 1
ATOM 1563 O O . SER B 1 87 ? 0.175 6.559 -2.768 1 97.38 87 SER B O 1
ATOM 1565 N N . MET B 1 88 ? -0.819 4.617 -3.256 1 98.19 88 MET B N 1
ATOM 1566 C CA . MET B 1 88 ? -0.054 3.9 -2.24 1 98.19 88 MET B CA 1
ATOM 1567 C C . MET B 1 88 ? 1.416 3.801 -2.635 1 98.19 88 MET B C 1
ATOM 1569 O O . MET B 1 88 ? 2.295 3.797 -1.771 1 98.19 88 MET B O 1
ATOM 1573 N N . ASP B 1 89 ? 1.676 3.783 -3.891 1 98.25 89 ASP B N 1
ATOM 1574 C CA . ASP B 1 89 ? 3.059 3.754 -4.355 1 98.25 89 ASP B CA 1
ATOM 1575 C C . ASP B 1 89 ? 3.771 5.066 -4.043 1 98.25 89 ASP B C 1
ATOM 1577 O O . ASP B 1 89 ? 4.977 5.078 -3.781 1 98.25 89 ASP B O 1
ATOM 1581 N N . PHE B 1 90 ? 3.029 6.172 -4.094 1 97.69 90 PHE B N 1
ATOM 1582 C CA . PHE B 1 90 ? 3.623 7.422 -3.637 1 97.69 90 PHE B CA 1
ATOM 1583 C C . PHE B 1 90 ? 3.998 7.332 -2.162 1 97.69 90 PHE B C 1
ATOM 1585 O O . PHE B 1 90 ? 5.133 7.637 -1.786 1 97.69 90 PHE B O 1
ATOM 1592 N N . ILE B 1 91 ? 3.102 6.863 -1.358 1 98.38 91 ILE B N 1
ATOM 1593 C CA . ILE B 1 91 ? 3.258 6.852 0.092 1 98.38 91 ILE B CA 1
ATOM 1594 C C . ILE B 1 91 ? 4.414 5.934 0.478 1 98.38 91 ILE B C 1
ATOM 1596 O O . ILE B 1 91 ? 5.332 6.348 1.192 1 98.38 91 ILE B O 1
ATOM 1600 N N . TYR B 1 92 ? 4.422 4.711 -0.093 1 98.56 92 TYR B N 1
ATOM 1601 C CA . TYR B 1 92 ? 5.328 3.689 0.415 1 98.56 92 TYR B CA 1
ATOM 1602 C C . TYR B 1 92 ? 6.594 3.617 -0.43 1 98.56 92 TYR B C 1
ATOM 1604 O O . TYR B 1 92 ? 7.652 3.203 0.056 1 98.56 92 TYR B O 1
ATOM 1612 N N . ARG B 1 93 ? 6.512 4.047 -1.695 1 97.38 93 ARG B N 1
ATOM 1613 C CA . ARG B 1 93 ? 7.617 3.781 -2.611 1 97.38 93 ARG B CA 1
ATOM 1614 C C . ARG B 1 93 ? 8.133 5.074 -3.232 1 97.38 93 ARG B C 1
ATOM 1616 O O . ARG B 1 93 ? 9.125 5.062 -3.971 1 97.38 93 ARG B O 1
ATOM 1623 N N . GLY B 1 94 ? 7.453 6.125 -3.053 1 96.94 94 GLY B N 1
ATOM 1624 C CA . GLY B 1 94 ? 7.934 7.418 -3.508 1 96.94 94 GLY B CA 1
ATOM 1625 C C . GLY B 1 94 ? 7.652 7.676 -4.977 1 96.94 94 GLY B C 1
ATOM 1626 O O . GLY B 1 94 ? 8.234 8.578 -5.574 1 96.94 94 GLY B O 1
ATOM 1627 N N . ASP B 1 95 ? 6.773 6.91 -5.535 1 95.44 95 ASP B N 1
ATOM 1628 C CA . ASP B 1 95 ? 6.398 7.098 -6.934 1 95.44 95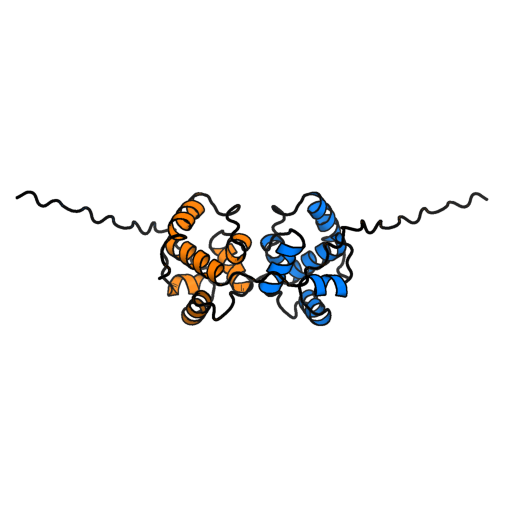 ASP B CA 1
ATOM 1629 C C . ASP B 1 95 ? 5.402 8.242 -7.086 1 95.44 95 ASP B C 1
ATOM 1631 O O . ASP B 1 95 ? 4.234 8.109 -6.715 1 95.44 95 ASP B O 1
ATOM 1635 N N . MET B 1 96 ? 5.77 9.32 -7.723 1 93.25 96 MET B N 1
ATOM 1636 C CA . MET B 1 96 ? 4.953 10.531 -7.801 1 93.25 96 MET B CA 1
ATOM 1637 C C . MET B 1 96 ? 4.18 10.586 -9.117 1 93.25 96 MET B C 1
ATOM 1639 O O . MET B 1 96 ? 3.561 11.602 -9.438 1 93.25 96 MET B O 1
ATOM 1643 N N . SER B 1 97 ? 4.141 9.562 -9.859 1 90.62 97 SER B N 1
ATOM 1644 C CA . SER B 1 97 ? 3.605 9.562 -11.219 1 90.62 97 SER B CA 1
ATOM 1645 C C . SER B 1 97 ? 2.088 9.719 -11.211 1 90.62 97 SER B C 1
ATOM 1647 O O . SER B 1 97 ? 1.506 10.195 -12.195 1 90.62 97 SER B O 1
ATOM 1649 N N . ARG B 1 98 ? 1.388 9.344 -10.148 1 88.38 98 ARG B N 1
ATOM 1650 C CA . ARG B 1 98 ? -0.071 9.305 -10.172 1 88.38 98 ARG B CA 1
ATOM 1651 C C . ARG B 1 98 ? -0.659 10.359 -9.234 1 88.38 98 ARG B C 1
ATOM 1653 O O . ARG B 1 98 ? -1.836 10.289 -8.875 1 88.38 98 ARG B O 1
ATOM 1660 N N . ILE B 1 99 ? 0.063 11.289 -8.844 1 91.19 99 ILE B N 1
ATOM 1661 C CA . ILE B 1 99 ? -0.429 12.398 -8.047 1 91.19 99 ILE B CA 1
ATOM 1662 C C . ILE B 1 99 ? -0.847 13.555 -8.961 1 91.19 99 ILE B C 1
ATOM 1664 O O . ILE B 1 99 ? -0.187 13.82 -9.961 1 91.19 99 ILE B O 1
ATOM 1668 N N . ASP B 1 100 ? -2.057 14.062 -8.695 1 91.12 100 ASP B N 1
ATOM 1669 C CA . ASP B 1 100 ? -2.502 15.227 -9.453 1 91.12 100 ASP B CA 1
ATOM 1670 C C . ASP B 1 100 ? -1.438 16.312 -9.453 1 91.12 100 ASP B C 1
ATOM 1672 O O . ASP B 1 100 ? -0.785 16.562 -8.43 1 91.12 100 ASP B O 1
ATOM 1676 N N . GLU B 1 101 ? -1.378 17.062 -10.578 1 92.25 101 GLU B N 1
ATOM 1677 C CA . GLU B 1 101 ? -0.292 18.016 -10.797 1 92.25 101 GLU B CA 1
ATOM 1678 C C . GLU B 1 101 ? -0.282 19.109 -9.727 1 92.25 101 GLU B C 1
ATOM 1680 O O . GLU B 1 101 ? 0.782 19.484 -9.234 1 92.25 101 GLU B O 1
ATOM 1685 N N . THR B 1 102 ? -1.425 19.625 -9.383 1 92 102 THR B N 1
ATOM 1686 C CA . THR B 1 102 ? -1.492 20.688 -8.383 1 92 102 THR B CA 1
ATOM 1687 C C . THR B 1 102 ? -0.974 20.188 -7.031 1 92 102 THR B C 1
ATOM 1689 O O . THR B 1 102 ? -0.154 20.859 -6.395 1 92 102 THR B O 1
ATOM 1692 N N . LEU B 1 103 ? -1.444 19.062 -6.617 1 93.94 103 LEU B N 1
ATOM 1693 C CA . LEU B 1 103 ? -0.992 18.484 -5.363 1 93.94 103 LEU B CA 1
ATOM 1694 C C . LEU B 1 103 ? 0.479 18.078 -5.445 1 93.94 103 LEU B C 1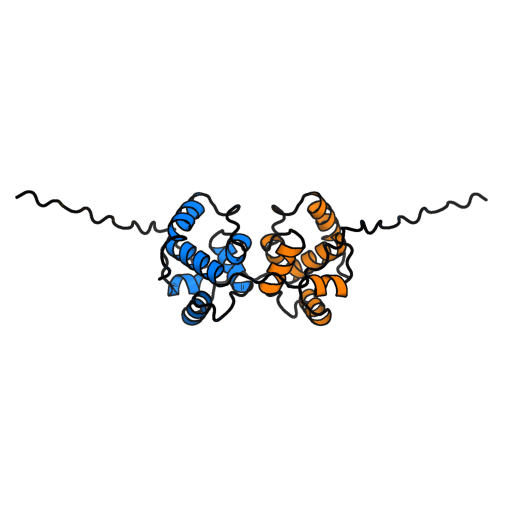
ATOM 1696 O O . LEU B 1 103 ? 1.226 18.25 -4.477 1 93.94 103 LEU B O 1
ATOM 1700 N N . ARG B 1 104 ? 0.848 17.547 -6.594 1 94.88 104 ARG B N 1
ATOM 1701 C CA . ARG B 1 104 ? 2.23 17.125 -6.797 1 94.88 104 ARG B CA 1
ATOM 1702 C C . ARG B 1 104 ? 3.195 18.281 -6.551 1 94.88 104 ARG B C 1
ATOM 1704 O O . ARG B 1 104 ? 4.207 18.125 -5.863 1 94.88 104 ARG B O 1
ATOM 1711 N N . THR B 1 105 ? 2.895 19.453 -7.098 1 95.44 105 THR B N 1
ATOM 1712 C CA . THR B 1 105 ? 3.756 20.609 -6.961 1 95.44 105 THR B CA 1
ATOM 1713 C C . THR B 1 105 ? 3.887 21.031 -5.496 1 95.44 105 THR B C 1
ATOM 1715 O O . THR B 1 105 ? 4.988 21.297 -5.016 1 95.44 105 THR B O 1
ATOM 1718 N N . LYS B 1 106 ? 2.838 21.031 -4.812 1 94.38 106 LYS B N 1
ATOM 1719 C CA . LYS B 1 106 ? 2.854 21.422 -3.404 1 94.38 106 LYS B CA 1
ATOM 1720 C C . LYS B 1 106 ? 3.633 20.406 -2.564 1 94.38 106 LYS B C 1
ATOM 1722 O O . LYS B 1 106 ? 4.426 20.797 -1.703 1 94.38 106 LYS B O 1
ATOM 1727 N N . VAL B 1 107 ? 3.43 19.156 -2.814 1 96.5 107 VAL B N 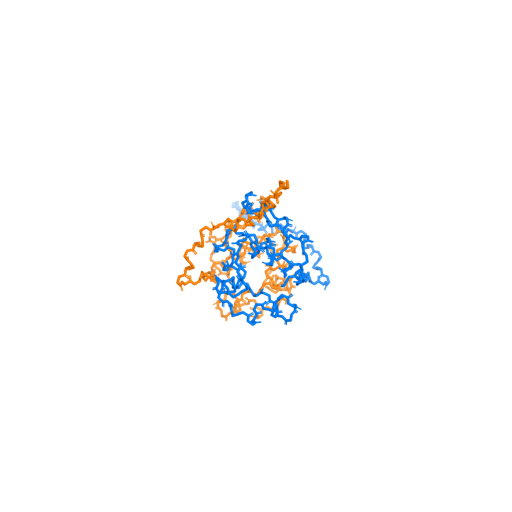1
ATOM 1728 C CA . VAL B 1 107 ? 4.105 18.109 -2.062 1 96.5 107 VAL B CA 1
ATOM 1729 C C . VAL B 1 107 ? 5.609 18.188 -2.303 1 96.5 107 VAL B C 1
ATOM 1731 O O . VAL B 1 107 ? 6.402 18.062 -1.366 1 96.5 107 VAL B O 1
ATOM 1734 N N . MET B 1 108 ? 5.93 18.359 -3.551 1 95.44 108 MET B N 1
ATOM 1735 C CA . MET B 1 108 ? 7.344 18.422 -3.902 1 95.44 108 MET B CA 1
ATOM 1736 C C . MET B 1 108 ? 8.031 19.594 -3.199 1 95.44 108 MET B C 1
ATOM 1738 O O . MET B 1 108 ? 9.188 19.469 -2.781 1 95.44 108 MET B O 1
ATOM 1742 N N . GLN B 1 109 ? 7.379 20.672 -3.049 1 94.31 109 GLN B N 1
ATOM 1743 C CA . GLN B 1 109 ? 7.918 21.859 -2.377 1 94.31 109 GLN B CA 1
ATOM 1744 C C . GLN B 1 109 ? 8.172 21.578 -0.897 1 94.31 109 GLN B C 1
ATOM 1746 O O . GLN B 1 109 ? 9.086 22.141 -0.3 1 94.31 109 GLN B O 1
ATOM 1751 N N . ASN B 1 110 ? 7.328 20.703 -0.371 1 94.25 110 ASN B N 1
ATOM 1752 C CA . ASN B 1 110 ? 7.379 20.438 1.063 1 94.25 110 ASN B CA 1
ATOM 1753 C C . ASN B 1 110 ? 8.297 19.266 1.385 1 94.25 110 ASN B C 1
ATOM 1755 O O . ASN B 1 110 ? 8.68 19.062 2.539 1 94.25 110 ASN B O 1
ATOM 1759 N N . LEU B 1 111 ? 8.703 18.484 0.399 1 94.5 111 LEU B N 1
ATOM 1760 C CA . LEU B 1 111 ? 9.508 17.297 0.626 1 94.5 111 LEU B CA 1
ATOM 1761 C C . LEU B 1 111 ? 10.906 17.656 1.12 1 94.5 111 LEU B C 1
ATOM 1763 O O . LEU B 1 111 ? 11.523 16.906 1.87 1 94.5 111 LEU B O 1
ATOM 1767 N N . THR B 1 112 ? 11.406 18.812 0.789 1 87.31 112 THR B N 1
ATOM 1768 C CA . THR B 1 112 ? 12.758 19.234 1.144 1 87.31 112 THR B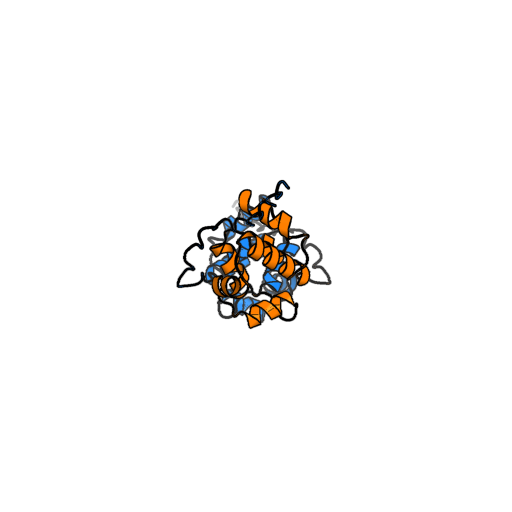 CA 1
ATOM 1769 C C . THR B 1 112 ? 12.75 20.016 2.455 1 87.31 112 THR B C 1
ATOM 1771 O O . THR B 1 112 ? 13.805 20.359 2.988 1 87.31 112 THR B O 1
ATOM 1774 N N . ALA B 1 113 ? 11.57 20.297 2.982 1 86.44 113 ALA B N 1
ATOM 1775 C CA . ALA B 1 113 ? 11.461 21.047 4.23 1 86.44 113 ALA B CA 1
ATOM 1776 C C . ALA B 1 113 ? 11.766 20.156 5.434 1 86.44 113 ALA B C 1
ATOM 1778 O O . ALA B 1 113 ? 11.508 18.953 5.402 1 86.44 113 ALA B O 1
ATOM 1779 N N . PRO B 1 114 ? 12.336 20.719 6.469 1 86.5 114 PRO B N 1
ATOM 1780 C CA . PRO B 1 114 ? 12.539 19.938 7.688 1 86.5 114 PRO B CA 1
ATOM 1781 C C . PRO B 1 114 ? 11.234 19.469 8.32 1 86.5 114 PRO B C 1
ATOM 1783 O O . PRO B 1 114 ? 10.234 20.203 8.289 1 86.5 114 PRO B O 1
ATOM 1786 N N . MET B 1 115 ? 11.258 18.219 8.773 1 81.06 115 MET B N 1
ATOM 1787 C CA . MET B 1 115 ? 10.07 17.641 9.398 1 81.06 115 MET B CA 1
ATOM 1788 C C . MET B 1 115 ? 9.711 18.406 10.68 1 81.06 115 MET B C 1
ATOM 1790 O O . MET B 1 115 ? 10.602 18.844 11.414 1 81.06 115 MET B O 1
ATOM 1794 N N . ARG B 1 116 ? 8.406 18.656 10.906 1 75.19 116 ARG B N 1
ATOM 1795 C CA . ARG B 1 116 ? 7.918 19.375 12.078 1 75.19 116 ARG B CA 1
ATOM 1796 C C . ARG B 1 116 ? 7.16 18.422 13.016 1 75.19 116 ARG B C 1
ATOM 1798 O O . ARG B 1 116 ? 6.57 17.438 12.562 1 75.19 116 ARG B O 1
#

Sequence (232 aa):
MEETSMGKLSICRQNVPMKSMPSRLPKIDQAGVARRLEALRDALGLDKGEFAQSFGLDPSSYSKVLQGKKPLKSEYGHAIAEGWGVSMDFIYRGDMSRIDETLRTKVMQNLTAPMRMEETSMGKLSICRQNVPMKSMPSRLPKIDQAGVARRLEALRDALGLDKGEFAQSFGLDPSSYSKVLQGKKPLKSEYGHAIAEGWGVSMDFIYRGDMSRIDETLRTKVMQNLTAPMR

Solvent-accessible surface area (backbone atoms only — not comparable to full-atom values): 13373 Å² total; per-residue (Å²): 138,81,79,78,76,73,75,74,76,66,75,68,63,58,73,53,74,73,64,74,67,65,95,65,76,66,71,75,50,47,65,59,29,27,44,48,53,51,11,44,34,56,52,53,58,46,52,67,57,59,47,21,52,61,38,73,36,51,46,68,58,44,51,33,26,56,69,55,75,38,82,77,46,36,64,40,45,49,16,42,18,72,71,69,53,41,42,40,34,28,49,61,69,64,46,67,85,66,36,52,68,73,59,41,55,41,24,60,66,35,56,80,48,80,88,130,139,82,80,78,75,74,74,74,76,66,76,69,62,61,71,52,73,73,64,74,66,65,94,64,76,65,70,73,51,47,65,59,28,26,44,46,52,50,9,44,34,56,54,52,56,45,53,66,56,60,48,21,50,63,37,73,37,51,46,69,60,45,50,33,27,56,69,56,74,37,82,76,47,37,64,40,45,47,17,42,18,71,70,69,52,41,42,41,36,30,48,61,68,64,46,66,85,67,36,52,67,72,60,40,54,41,23,58,66,36,56,78,48,80,90,130

Nearest PDB structures (foldseek):
  3jxc-assembly1_L  TM=8.853E-01  e=1.689E-03  Lederbergvirus P22
  1y7y-assembly1_B  TM=8.764E-01  e=2.167E-03  Aeromonas hydrophila
  1y7y-assembly1_A  TM=8.686E-01  e=3.569E-03  Aeromonas hydrophila
  3vk0-assembly2_B  TM=6.919E-01  e=1.092E-03  Neisseria meningitidis MC58
  2b5a-assembly1_A  TM=6.941E-01  e=1.913E-03  [Bacillus] caldolyticus

Secondary structure (DSSP, 8-state):
----------------------SSPPPP-HHHHHHHHHHHHHHHT--HHHHHHHTT--HHHHHHHHTTSS---HHHHHHHHHHHT--HHHHHH---TTS-HHHHHHHHHHHTSPP-/----------------------SSPPPP-HHHHHHHHHHHHHHHT--HHHHHHHTT--HHHHHHHHTTSS---HHHHHHHHHHHT--HHHHHH---TTS-HHHHHHHHHHHTSPP-

Foldseek 3Di:
DDPPPPPPPPPPPVCPPPPPPDPDDDDFPLQQLLLLLQLLCVLVPHDQQVSCVQQPHGSVVNVCSNVVNDPDDPSSLVSCCVRVVHDSCCNGPVDRPRHPPSSSVSSVVSSPPDGD/DDPPPPPPPPPPPVCPPPPPPDPDDDDFPLQQLLLLLQLLCVLVPHDQQVSCVQQPHGSVVNVCSNVVNDPDDPSSLVSCCVRVVHDSCCNGPVDLPRHDPSSSVSSVVSSPPDGD

Organism: Cereibacter sphaeroides (strain ATCC 17023 / DSM 158 / JCM 6121 / CCUG 31486 / LMG 2827 / NBRC 12203 / NCIMB 8253 / ATH 2.4.1.) (NCBI:txid272943)